Protein AF-A0A5N6XHY6-F1 (afdb_monomer_lite)

pLDDT: mean 86.71, std 9.78, range [49.81, 96.69]

Secondary structure (DSSP, 8-state):
-PPPHHHHHHHHHHHHHHHHHHHHHHHHHHHHHHHSPSSS-TTHHHHHHHHHHHHHHHHHHHHHS-SS----HHHHHHHHHHHHHHHHHHHHTSHHHHHHHT-STT-TTGGG--S-HHHHHHHHHHHTHHHHHHHHHHHHHHHHTSPSSHHHHHHHHHHHHHHHHHHHHHHHHHHHH---HHHHHHHHHHHHHHHHHHHHHHHHHHH--

Radius of gyration: 18.02 Å; chains: 1; bounding box: 53×31×55 Å

Organism: NCBI:txid1034303

Sequence (209 aa):
MSISPYMQKCIFITGHSISGFMCLTGDFVNTFEAEAETGDNPFSIPSAIMGIIAAGSQGASDFLVPKDAIGNKAASTISTITTVAVIAAKIVFSGPAQKRFGAPEGGKFKPLAVGDGRATGAIVNSILVIPALVVSGWHFYELSTKPAGATRSAAIVGEVSNLASYISRIAYAVAVNDKDPSSRQVPIGIMALSNLACAGLQAAEAIID

Foldseek 3Di:
DDQDPVRLLVLLLVLLLLLLVLLQVLLVLLLQQLLDAFDPRPSLVVNLVSVCSNLVSNVVSCVNRNLQDDPDPVLVVLLVVLSVQLNVLSQLLRPVNLVVLCDDDPRPSVVSRDPHSQLVSLVSNLVSVVSVLVSLVSSVVSLVPDDDDLSSVLSVLLSVLSVLCSLLSNLSSCSNPDPDSVVSVVSSVSNSVSSNSSSVSSNVSSVRD

Structure (mmCIF, N/CA/C/O backbone):
data_AF-A0A5N6XHY6-F1
#
_entry.id   AF-A0A5N6XHY6-F1
#
loop_
_atom_site.group_PDB
_atom_site.id
_atom_site.type_symbol
_atom_site.label_atom_id
_atom_site.label_alt_id
_atom_site.label_comp_id
_atom_site.label_asym_id
_atom_site.label_entity_id
_atom_site.label_seq_id
_atom_site.pdbx_PDB_ins_code
_atom_site.Cartn_x
_atom_site.Cartn_y
_atom_site.Cartn_z
_atom_site.occupancy
_atom_site.B_iso_or_equiv
_atom_site.auth_seq_id
_atom_site.auth_comp_id
_atom_site.auth_asym_id
_atom_site.auth_atom_id
_atom_site.pdbx_PDB_model_num
ATOM 1 N N . MET A 1 1 ? 4.266 -1.604 28.214 1.00 50.66 1 MET A N 1
ATOM 2 C CA . MET A 1 1 ? 4.083 -0.149 28.407 1.00 50.66 1 MET A CA 1
ATOM 3 C C . MET A 1 1 ? 2.776 0.218 27.719 1.00 50.66 1 MET A C 1
ATOM 5 O O . MET A 1 1 ? 2.667 -0.039 26.530 1.00 50.66 1 MET A O 1
ATOM 9 N N . SER A 1 2 ? 1.754 0.672 28.447 1.00 77.44 2 SER A N 1
ATOM 10 C CA . SER A 1 2 ? 0.473 1.066 27.841 1.00 77.44 2 SER A CA 1
ATOM 11 C C . SER A 1 2 ? 0.590 2.475 27.261 1.00 77.44 2 SER A C 1
ATOM 13 O O . SER A 1 2 ? 0.957 3.402 27.983 1.00 77.44 2 SER A O 1
ATOM 15 N N . ILE A 1 3 ? 0.290 2.642 25.975 1.00 83.31 3 ILE A N 1
ATOM 16 C CA . ILE A 1 3 ? 0.259 3.950 25.311 1.00 83.31 3 ILE A CA 1
ATOM 17 C C . ILE A 1 3 ? -0.958 4.725 25.838 1.00 83.31 3 ILE A C 1
ATOM 19 O O . ILE A 1 3 ? -2.062 4.179 25.866 1.00 83.31 3 ILE A O 1
ATOM 23 N N . SER A 1 4 ? -0.780 5.975 26.276 1.00 91.12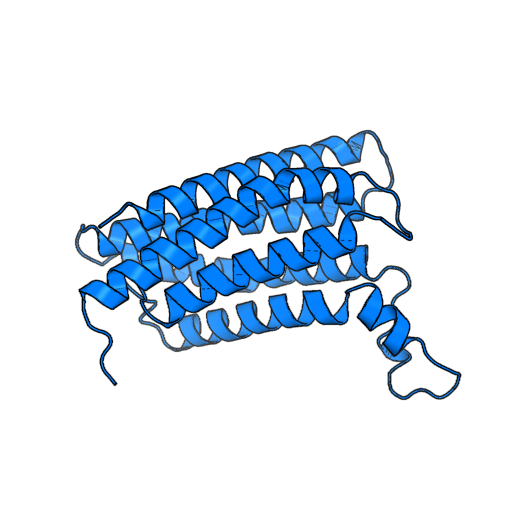 4 SER A N 1
ATOM 24 C CA . SER A 1 4 ? -1.897 6.786 26.784 1.00 91.12 4 SER A CA 1
ATOM 25 C C . SER A 1 4 ? -2.931 7.076 25.681 1.00 91.12 4 SER A C 1
ATOM 27 O O . SER A 1 4 ? -2.548 7.143 24.513 1.00 91.12 4 SER A O 1
ATOM 29 N N . PRO A 1 5 ? -4.220 7.304 26.003 1.00 88.19 5 PRO A N 1
ATOM 30 C CA . PRO A 1 5 ? -5.246 7.585 24.990 1.00 88.19 5 PRO A CA 1
ATOM 31 C C . PRO A 1 5 ? -4.912 8.784 24.091 1.00 88.19 5 PRO A C 1
ATOM 33 O O . PRO A 1 5 ? -5.098 8.731 22.879 1.00 88.19 5 PRO A O 1
ATOM 36 N N . TYR A 1 6 ? -4.339 9.843 24.672 1.00 89.50 6 TYR A N 1
ATOM 37 C CA . TYR A 1 6 ? -3.857 10.997 23.912 1.00 89.50 6 TYR A CA 1
ATOM 38 C C . TYR A 1 6 ? -2.753 10.604 22.921 1.00 89.50 6 TYR A C 1
ATOM 40 O O . TYR A 1 6 ? -2.811 10.964 21.749 1.00 89.50 6 TYR A O 1
ATOM 48 N N . MET A 1 7 ? -1.774 9.812 23.369 1.00 90.69 7 MET A N 1
ATOM 49 C CA . MET A 1 7 ? -0.679 9.360 22.513 1.00 90.69 7 MET A CA 1
ATOM 50 C C . MET A 1 7 ? -1.164 8.398 21.420 1.00 90.69 7 MET A C 1
ATOM 52 O O . MET A 1 7 ? -0.689 8.480 20.293 1.00 90.69 7 MET A O 1
ATOM 56 N N . GLN A 1 8 ? -2.147 7.540 21.713 1.00 89.44 8 GLN A N 1
ATOM 57 C CA . GLN A 1 8 ? -2.792 6.684 20.713 1.00 89.44 8 GLN A CA 1
ATOM 58 C C . GLN A 1 8 ? -3.419 7.522 19.593 1.00 89.44 8 GLN A C 1
ATOM 60 O O . GLN A 1 8 ? -3.169 7.271 18.416 1.00 89.44 8 GLN A O 1
ATOM 65 N N . LYS A 1 9 ? -4.166 8.571 19.958 1.00 89.25 9 LYS A N 1
ATOM 66 C CA . LYS A 1 9 ? -4.754 9.507 18.995 1.00 89.25 9 LYS A CA 1
ATOM 67 C C . LYS A 1 9 ? -3.681 10.216 18.164 1.00 89.25 9 LYS A C 1
ATOM 69 O O . LYS A 1 9 ? -3.796 10.260 16.946 1.00 89.25 9 LYS A O 1
ATOM 74 N N . CYS A 1 10 ? -2.611 10.714 18.788 1.00 91.06 10 CYS A N 1
ATOM 75 C CA . CYS A 1 10 ? -1.514 11.361 18.062 1.00 91.06 10 CYS A CA 1
ATOM 76 C C . CYS A 1 10 ? -0.829 10.424 17.062 1.00 91.06 10 CYS A C 1
ATOM 78 O O . CYS A 1 10 ? -0.590 10.839 15.929 1.00 91.06 10 CYS A O 1
ATOM 80 N N . ILE A 1 11 ? -0.522 9.184 17.460 1.00 91.62 11 ILE A N 1
ATOM 81 C CA . ILE A 1 11 ? 0.111 8.186 16.584 1.00 91.62 11 ILE A CA 1
ATOM 82 C C . ILE A 1 11 ? -0.783 7.913 15.375 1.00 91.62 11 ILE A C 1
ATOM 84 O O . ILE A 1 11 ? -0.317 8.032 14.245 1.00 91.62 11 ILE A O 1
ATOM 88 N N . PHE A 1 12 ? -2.063 7.628 15.624 1.00 90.31 12 PHE A N 1
ATOM 89 C CA . PHE A 1 12 ? -3.031 7.314 14.580 1.00 90.31 12 PHE A CA 1
ATOM 90 C C . PHE A 1 12 ? -3.184 8.476 13.587 1.00 90.31 12 PHE A C 1
ATOM 92 O O . PHE A 1 12 ? -2.905 8.322 12.401 1.00 90.31 12 PHE A O 1
ATOM 99 N N . ILE A 1 13 ? -3.501 9.682 14.072 1.00 91.94 13 ILE A N 1
ATOM 100 C CA . ILE A 1 13 ? -3.660 10.863 13.208 1.00 91.94 13 ILE A CA 1
ATOM 101 C C . ILE A 1 13 ? -2.393 11.105 12.388 1.00 91.94 13 ILE A C 1
ATOM 103 O O . ILE A 1 13 ? -2.464 11.308 11.177 1.00 91.94 13 ILE A O 1
ATOM 107 N N . THR A 1 14 ? -1.228 11.085 13.038 1.00 92.19 14 THR A N 1
ATOM 108 C CA . THR A 1 14 ? 0.036 11.441 12.389 1.00 92.19 14 THR A CA 1
ATOM 109 C C . THR A 1 14 ? 0.409 10.435 11.311 1.00 92.19 14 THR A C 1
ATOM 111 O O . THR A 1 14 ? 0.752 10.839 10.203 1.00 92.19 14 THR A O 1
ATOM 114 N N . GLY A 1 15 ? 0.344 9.133 11.590 1.00 91.81 15 GLY A N 1
ATOM 115 C CA . GLY A 1 15 ? 0.807 8.144 10.623 1.00 91.81 15 GLY A CA 1
ATOM 116 C C . GLY A 1 15 ? -0.133 7.951 9.433 1.00 91.81 15 GLY A C 1
ATOM 117 O O . GLY A 1 15 ? 0.368 7.806 8.313 1.00 91.81 15 GLY A O 1
ATOM 118 N N . HIS A 1 16 ? -1.452 8.065 9.627 1.00 91.88 16 HIS A N 1
ATOM 119 C CA . HIS A 1 16 ? -2.411 8.087 8.515 1.00 91.88 16 HIS A CA 1
ATOM 120 C C . HIS A 1 16 ? -2.325 9.401 7.719 1.00 91.88 16 HIS A C 1
ATOM 122 O O . HIS A 1 16 ? -2.351 9.372 6.491 1.00 91.88 16 HIS A O 1
ATOM 128 N N . SER A 1 17 ? -2.079 10.548 8.370 1.00 92.88 17 SER A N 1
ATOM 129 C CA . SER A 1 17 ? -1.837 11.821 7.663 1.00 92.88 17 SER A CA 1
ATOM 130 C C . SER A 1 17 ? -0.559 11.788 6.820 1.00 92.88 17 SER A C 1
ATOM 132 O O . SER A 1 17 ? -0.565 12.232 5.673 1.00 92.88 17 SER A O 1
ATOM 134 N N . ILE A 1 18 ? 0.537 11.237 7.360 1.00 93.12 18 ILE A N 1
ATOM 135 C CA . ILE A 1 18 ? 1.787 11.034 6.610 1.00 93.12 18 ILE A CA 1
ATOM 136 C C . ILE A 1 18 ? 1.544 10.083 5.438 1.00 93.12 18 ILE A C 1
ATOM 138 O O . ILE A 1 18 ? 1.995 10.377 4.331 1.00 93.12 18 ILE A O 1
ATOM 142 N N . SER A 1 19 ? 0.810 8.986 5.657 1.00 91.69 19 SER A N 1
ATOM 143 C CA . SER A 1 19 ? 0.478 8.031 4.595 1.00 91.69 19 SER A CA 1
ATOM 144 C C . SER A 1 19 ? -0.300 8.708 3.471 1.00 91.69 19 SER A C 1
ATOM 146 O O . SER A 1 19 ? 0.139 8.693 2.322 1.00 91.69 19 SER A O 1
ATOM 148 N N . GLY A 1 20 ? -1.388 9.406 3.809 1.00 91.25 20 GLY A N 1
ATOM 149 C CA . GLY A 1 20 ? -2.208 10.126 2.840 1.00 91.25 20 GLY A CA 1
ATOM 150 C C . GLY A 1 20 ? -1.421 11.185 2.069 1.00 91.25 20 GLY A C 1
ATOM 151 O O . GLY A 1 20 ? -1.498 11.242 0.842 1.00 91.25 20 GLY A O 1
ATOM 152 N N . PHE A 1 21 ? -0.592 11.977 2.756 1.00 93.19 21 PHE A N 1
ATOM 153 C CA . PHE A 1 21 ? 0.253 12.982 2.111 1.00 93.19 21 PHE A CA 1
ATOM 154 C C . PHE A 1 21 ? 1.281 12.362 1.155 1.00 93.19 21 PHE A C 1
ATOM 156 O O . PHE A 1 21 ? 1.468 12.860 0.042 1.00 93.19 21 PHE A O 1
ATOM 163 N N . MET A 1 22 ? 1.937 11.271 1.559 1.00 92.75 22 MET A N 1
ATOM 164 C CA . MET A 1 22 ? 2.921 10.574 0.726 1.00 92.75 22 MET A CA 1
ATOM 165 C C . MET A 1 22 ? 2.268 9.842 -0.448 1.00 92.75 22 MET A C 1
ATOM 167 O O . MET A 1 22 ? 2.852 9.814 -1.527 1.00 92.75 22 MET A O 1
ATOM 171 N N . CYS A 1 23 ? 1.050 9.315 -0.285 1.00 90.00 23 CYS A N 1
ATOM 172 C CA . CYS A 1 23 ? 0.252 8.800 -1.396 1.00 90.00 23 CYS A CA 1
ATOM 173 C C . CYS A 1 23 ? -0.096 9.907 -2.395 1.00 90.00 23 CYS A C 1
ATOM 175 O O . CYS A 1 23 ? 0.105 9.707 -3.586 1.00 90.00 23 CYS A O 1
ATOM 177 N N . LEU A 1 24 ? -0.552 11.076 -1.932 1.00 92.62 24 LEU A N 1
ATOM 178 C CA . LEU A 1 24 ? -0.931 12.190 -2.809 1.00 92.62 24 LEU A CA 1
ATOM 179 C C . LEU A 1 24 ? 0.268 12.766 -3.568 1.00 92.62 24 LEU A C 1
ATOM 181 O O . LEU A 1 24 ? 0.241 12.909 -4.784 1.00 92.62 24 LEU A O 1
ATOM 185 N N . THR A 1 25 ? 1.330 13.122 -2.848 1.00 92.19 25 THR A N 1
ATOM 186 C CA . THR A 1 25 ? 2.528 13.711 -3.464 1.00 92.19 25 THR A CA 1
ATOM 187 C C . THR A 1 25 ? 3.297 12.683 -4.289 1.00 92.19 25 THR A C 1
ATOM 189 O O . THR A 1 25 ? 3.798 13.005 -5.366 1.00 92.19 25 THR A O 1
ATOM 192 N N . GLY A 1 26 ? 3.336 11.435 -3.819 1.00 89.00 26 GLY A N 1
ATOM 193 C CA . GLY A 1 26 ? 3.892 10.308 -4.552 1.00 89.00 26 GLY A CA 1
ATOM 194 C C . GLY A 1 26 ? 3.119 9.988 -5.822 1.00 89.00 26 GLY A C 1
ATOM 195 O O . GLY A 1 26 ? 3.723 9.466 -6.746 1.00 89.00 26 GLY A O 1
ATOM 196 N N . ASP A 1 27 ? 1.835 10.336 -5.929 1.00 91.81 27 ASP A N 1
ATOM 197 C CA . ASP A 1 27 ? 1.039 10.042 -7.121 1.00 91.81 27 ASP A CA 1
ATOM 198 C C . ASP A 1 27 ? 1.559 10.744 -8.384 1.00 91.81 27 ASP A C 1
ATOM 200 O O . ASP A 1 27 ? 1.711 10.123 -9.438 1.00 91.81 27 ASP A O 1
ATOM 204 N N . PHE A 1 28 ? 1.950 12.015 -8.256 1.00 89.94 28 PHE A N 1
ATOM 205 C CA . PHE A 1 28 ? 2.604 12.753 -9.339 1.00 89.94 28 PHE A CA 1
ATOM 206 C C . PHE A 1 28 ? 3.908 12.071 -9.761 1.00 89.94 28 PHE A C 1
ATOM 208 O O . PHE A 1 28 ? 4.153 11.853 -10.945 1.00 89.94 28 PHE A O 1
ATOM 215 N N . VAL A 1 29 ? 4.732 11.689 -8.781 1.00 91.25 29 VAL A N 1
ATOM 216 C CA . VAL A 1 29 ? 6.016 11.018 -9.021 1.00 91.25 29 VAL A CA 1
ATOM 217 C C . VAL A 1 29 ? 5.803 9.655 -9.676 1.00 91.25 29 VAL A C 1
ATOM 219 O O . VAL A 1 29 ? 6.482 9.342 -10.646 1.00 91.25 29 VAL A O 1
ATOM 222 N N . ASN A 1 30 ? 4.845 8.866 -9.189 1.00 88.94 30 ASN A N 1
ATOM 223 C CA . ASN A 1 30 ? 4.508 7.540 -9.702 1.00 88.94 30 ASN A CA 1
ATOM 224 C C . ASN A 1 30 ? 3.972 7.606 -11.133 1.00 88.94 30 ASN A C 1
ATOM 226 O O . ASN A 1 30 ? 4.271 6.723 -11.929 1.00 88.94 30 ASN A O 1
ATOM 230 N N . THR A 1 31 ? 3.207 8.647 -11.466 1.00 90.62 31 THR A N 1
ATOM 231 C CA . THR A 1 31 ? 2.696 8.874 -12.823 1.00 90.62 31 THR A CA 1
ATOM 232 C C . THR A 1 31 ? 3.850 9.076 -13.802 1.00 90.62 31 THR A C 1
ATOM 234 O O . THR A 1 31 ? 3.974 8.313 -14.757 1.00 90.62 31 THR A O 1
ATOM 237 N N . PHE A 1 32 ? 4.764 10.011 -13.517 1.00 90.56 32 PHE A N 1
ATOM 238 C CA . PHE A 1 32 ? 5.955 10.215 -14.351 1.00 90.56 32 PHE A CA 1
ATOM 239 C C . PHE A 1 32 ? 6.875 8.987 -14.377 1.00 90.56 32 PHE A C 1
ATOM 241 O O . PHE A 1 32 ? 7.487 8.674 -15.398 1.00 90.56 32 PHE A O 1
ATOM 248 N N . GLU A 1 33 ? 6.964 8.264 -13.260 1.00 90.00 33 GLU A N 1
ATOM 249 C CA . GLU A 1 33 ? 7.733 7.027 -13.168 1.00 90.00 33 GLU A CA 1
ATOM 250 C C . GLU A 1 33 ? 7.179 5.943 -14.097 1.00 90.00 33 GLU A C 1
ATOM 252 O O . GLU A 1 33 ? 7.956 5.304 -14.809 1.00 90.00 33 GLU A O 1
ATOM 257 N N . ALA A 1 34 ? 5.857 5.770 -14.121 1.00 87.38 34 ALA A N 1
ATOM 258 C CA . ALA A 1 34 ? 5.180 4.782 -14.947 1.00 87.38 34 ALA A CA 1
ATOM 259 C C . ALA A 1 34 ? 5.210 5.141 -16.442 1.00 87.38 34 ALA A C 1
ATOM 261 O O . ALA A 1 34 ? 5.236 4.243 -17.284 1.00 87.38 34 ALA A O 1
ATOM 262 N N . GLU A 1 35 ? 5.236 6.433 -16.787 1.00 87.00 35 GLU A N 1
ATOM 263 C CA . GLU A 1 35 ? 5.384 6.884 -18.175 1.00 87.00 35 GLU A CA 1
ATOM 264 C C . GLU A 1 35 ? 6.775 6.589 -18.744 1.00 87.00 35 GLU A C 1
ATOM 266 O O . GLU A 1 35 ? 6.894 6.210 -19.913 1.00 87.00 35 GLU A O 1
ATOM 271 N N . ALA A 1 36 ? 7.822 6.727 -17.928 1.00 83.94 36 ALA A N 1
ATOM 272 C CA . ALA A 1 36 ? 9.196 6.564 -18.377 1.00 83.94 36 ALA A CA 1
ATOM 273 C C . ALA A 1 36 ? 9.506 5.121 -18.821 1.00 83.94 36 ALA A C 1
ATOM 275 O O . ALA A 1 36 ? 9.215 4.132 -18.131 1.00 83.94 36 ALA A O 1
ATOM 276 N N . GLU A 1 37 ? 10.158 5.007 -19.979 1.00 71.12 37 GLU A N 1
ATOM 277 C CA . GLU A 1 37 ? 10.656 3.739 -20.507 1.00 71.12 37 GLU A CA 1
ATOM 278 C C . GLU A 1 37 ? 11.639 3.066 -19.533 1.00 71.12 37 GLU A C 1
ATOM 280 O O . GLU A 1 37 ? 12.284 3.702 -18.698 1.00 71.12 37 GLU A O 1
ATOM 285 N N . THR A 1 38 ? 11.722 1.740 -19.609 1.00 65.25 38 THR A N 1
ATOM 286 C CA . THR A 1 38 ? 12.589 0.912 -18.758 1.00 65.25 38 THR A CA 1
ATOM 287 C C . THR A 1 38 ? 14.060 1.304 -18.911 1.00 65.25 38 THR A C 1
ATOM 289 O O . THR A 1 38 ? 14.587 1.280 -20.020 1.00 65.25 38 THR A O 1
ATOM 292 N N . GLY A 1 39 ? 14.733 1.639 -17.804 1.00 66.25 39 GLY A N 1
ATOM 293 C CA . GLY A 1 39 ? 16.115 2.131 -17.800 1.00 66.25 39 GLY A CA 1
ATOM 294 C C . GLY A 1 39 ? 16.460 2.909 -16.525 1.00 66.25 39 GLY A C 1
ATOM 295 O O . GLY A 1 39 ? 15.833 2.701 -15.484 1.00 66.25 39 GLY A O 1
ATOM 296 N N . ASP A 1 40 ? 17.445 3.815 -16.597 1.00 69.25 40 ASP A N 1
ATOM 297 C CA . ASP A 1 40 ? 17.723 4.788 -15.525 1.00 69.25 40 ASP A CA 1
ATOM 298 C C . ASP A 1 40 ? 16.600 5.843 -15.498 1.00 69.25 40 ASP A C 1
ATOM 300 O O . ASP A 1 40 ? 16.693 6.931 -16.065 1.00 69.25 40 ASP A O 1
ATOM 304 N N . ASN A 1 41 ? 15.496 5.481 -14.850 1.00 80.31 41 ASN A N 1
ATOM 305 C CA . ASN A 1 41 ? 14.352 6.350 -14.630 1.00 80.31 41 ASN A CA 1
ATOM 306 C C . ASN A 1 41 ? 14.586 7.218 -13.375 1.00 80.31 41 ASN A C 1
ATOM 308 O O . ASN A 1 41 ? 14.707 6.675 -12.267 1.00 80.31 41 ASN A O 1
ATOM 312 N N . PRO A 1 42 ? 14.623 8.559 -13.505 1.00 84.25 42 PRO A N 1
ATOM 313 C CA . PRO A 1 42 ? 14.915 9.455 -12.386 1.00 84.25 42 PRO A CA 1
ATOM 314 C C . PRO A 1 42 ? 13.835 9.435 -11.294 1.00 84.25 42 PRO A C 1
ATOM 316 O O . PRO A 1 42 ? 14.109 9.821 -10.157 1.00 84.25 42 PRO A O 1
ATOM 319 N N . PHE A 1 43 ? 12.627 8.958 -11.603 1.00 87.75 43 PHE A N 1
ATOM 320 C CA . PHE A 1 43 ? 11.502 8.924 -10.673 1.00 87.75 43 PHE A CA 1
ATOM 321 C C . PHE A 1 43 ? 11.405 7.614 -9.878 1.00 87.75 43 PHE A C 1
ATOM 323 O O . PHE A 1 43 ? 10.748 7.598 -8.837 1.00 87.75 43 PHE A O 1
ATOM 330 N N . SER A 1 44 ? 12.094 6.536 -10.281 1.00 80.94 44 SER A N 1
ATOM 331 C CA . SER A 1 44 ? 11.939 5.222 -9.631 1.00 80.94 44 SER A CA 1
ATOM 332 C C . SER A 1 44 ? 12.424 5.198 -8.179 1.00 80.94 44 SER A C 1
ATOM 334 O O . SER A 1 44 ? 11.776 4.594 -7.325 1.00 80.94 44 SER A O 1
ATOM 336 N N . ILE A 1 45 ? 13.547 5.857 -7.863 1.00 82.88 45 ILE A N 1
ATOM 337 C CA . ILE A 1 45 ? 14.053 5.926 -6.479 1.00 82.88 45 ILE A CA 1
ATOM 338 C C . ILE A 1 45 ? 13.141 6.804 -5.603 1.00 82.88 45 ILE A C 1
ATOM 340 O O . ILE A 1 45 ? 12.708 6.312 -4.557 1.00 82.88 45 ILE A O 1
ATOM 344 N N . PRO A 1 46 ? 12.800 8.051 -5.995 1.00 88.12 46 PRO A N 1
ATOM 345 C CA . PRO A 1 46 ? 11.836 8.861 -5.253 1.00 88.12 46 PRO A CA 1
ATOM 346 C C . PRO A 1 46 ? 10.493 8.150 -5.028 1.00 88.12 46 PRO A C 1
ATOM 348 O O . PRO A 1 46 ? 10.033 8.085 -3.890 1.00 88.12 46 PRO A O 1
ATOM 351 N N . SER A 1 47 ? 9.917 7.540 -6.071 1.00 86.12 47 SER A N 1
ATOM 352 C CA . SER A 1 47 ? 8.674 6.757 -5.989 1.00 86.12 47 SER A CA 1
ATOM 353 C C . SER A 1 47 ? 8.774 5.635 -4.951 1.00 86.12 47 SER A C 1
ATOM 355 O O . SER A 1 47 ? 7.914 5.500 -4.075 1.00 86.12 47 SER A O 1
ATOM 357 N N . ALA A 1 48 ? 9.864 4.860 -4.983 1.00 83.31 48 ALA A N 1
ATOM 358 C CA . ALA A 1 48 ? 10.083 3.780 -4.029 1.00 83.31 48 ALA A CA 1
ATOM 359 C C . ALA A 1 48 ? 10.176 4.292 -2.583 1.00 83.31 48 ALA A C 1
ATOM 361 O O . ALA A 1 48 ? 9.561 3.702 -1.693 1.00 83.31 48 ALA A O 1
ATOM 362 N N . ILE A 1 49 ? 10.900 5.393 -2.345 1.00 85.75 49 ILE A N 1
ATOM 363 C CA . ILE A 1 49 ? 11.030 6.007 -1.015 1.00 85.75 49 ILE A CA 1
ATOM 364 C C . ILE A 1 49 ? 9.661 6.453 -0.497 1.00 85.75 49 ILE A C 1
ATOM 366 O O . ILE A 1 49 ? 9.287 6.088 0.617 1.00 85.75 49 ILE A O 1
ATOM 370 N N . MET A 1 50 ? 8.895 7.190 -1.302 1.00 89.25 50 MET A N 1
ATOM 371 C CA . MET A 1 50 ? 7.573 7.683 -0.902 1.00 89.25 50 MET A CA 1
ATOM 372 C C . MET A 1 50 ? 6.610 6.530 -0.618 1.00 89.25 50 MET A C 1
ATOM 374 O O . MET A 1 50 ? 5.928 6.536 0.405 1.00 89.25 50 MET A O 1
ATOM 378 N N . GLY A 1 51 ? 6.623 5.489 -1.456 1.00 84.88 51 GLY A N 1
ATOM 379 C CA . GLY A 1 51 ? 5.821 4.287 -1.240 1.00 84.88 51 GLY A CA 1
ATOM 380 C C . GLY A 1 51 ? 6.191 3.524 0.038 1.00 84.88 51 GLY A C 1
ATOM 381 O O . GLY A 1 51 ? 5.305 2.986 0.698 1.00 84.88 51 GLY A O 1
ATOM 382 N N . ILE A 1 52 ? 7.477 3.483 0.412 1.00 84.81 52 ILE A N 1
ATOM 383 C CA . ILE A 1 52 ? 7.929 2.880 1.677 1.00 84.81 52 ILE A CA 1
ATOM 384 C C . ILE A 1 52 ? 7.472 3.717 2.873 1.00 84.81 52 ILE A C 1
ATOM 386 O O . ILE A 1 52 ? 6.994 3.143 3.847 1.00 84.81 52 ILE A O 1
ATOM 390 N N . ILE A 1 53 ? 7.592 5.048 2.810 1.00 89.19 53 ILE A N 1
ATOM 391 C CA . ILE A 1 53 ? 7.152 5.933 3.899 1.00 89.19 53 ILE A CA 1
ATOM 392 C C . ILE A 1 53 ? 5.640 5.812 4.095 1.00 89.19 53 ILE A C 1
ATOM 394 O O . ILE A 1 53 ? 5.212 5.622 5.229 1.00 89.19 53 ILE A O 1
ATOM 398 N N . ALA A 1 54 ? 4.854 5.850 3.013 1.00 88.06 54 ALA A N 1
ATOM 399 C CA . ALA A 1 54 ? 3.400 5.726 3.084 1.00 88.06 54 ALA A CA 1
ATOM 400 C C . ALA A 1 54 ? 2.966 4.385 3.700 1.00 88.06 54 ALA A C 1
ATOM 402 O O . ALA A 1 54 ? 2.251 4.349 4.700 1.00 88.06 54 ALA A O 1
ATOM 403 N N . ALA A 1 55 ? 3.470 3.271 3.154 1.00 84.81 55 ALA A N 1
ATOM 404 C CA . ALA A 1 55 ? 3.141 1.939 3.658 1.00 84.81 55 ALA A CA 1
ATOM 405 C C . ALA A 1 55 ? 3.636 1.726 5.098 1.00 84.81 55 ALA A C 1
ATOM 407 O O . ALA A 1 55 ? 2.951 1.108 5.911 1.00 84.81 55 ALA A O 1
ATOM 408 N N . GLY A 1 56 ? 4.824 2.243 5.419 1.00 84.94 56 GLY A N 1
ATOM 409 C CA . GLY A 1 56 ? 5.419 2.145 6.744 1.00 84.94 56 GLY A CA 1
ATOM 410 C C . GLY A 1 56 ? 4.646 2.937 7.794 1.00 84.94 56 GLY A C 1
ATOM 411 O O . GLY A 1 56 ? 4.413 2.416 8.881 1.00 84.94 56 GLY A O 1
ATOM 412 N N . SER A 1 57 ? 4.221 4.167 7.488 1.00 89.31 57 SER A N 1
ATOM 413 C CA . SER A 1 57 ? 3.497 5.011 8.443 1.00 89.31 57 SER A CA 1
ATOM 414 C C . SER A 1 57 ? 2.082 4.501 8.708 1.00 89.31 57 SER A C 1
ATOM 416 O O . SER A 1 57 ? 1.668 4.483 9.867 1.00 89.31 57 SER A O 1
ATOM 418 N N . GLN A 1 58 ? 1.378 4.035 7.670 1.00 88.94 58 GLN A N 1
ATOM 419 C CA . GLN A 1 58 ? 0.082 3.369 7.816 1.00 88.94 58 GLN A CA 1
ATOM 420 C C . GLN A 1 58 ? 0.236 2.085 8.640 1.00 88.94 58 GLN A C 1
ATOM 422 O O . GLN A 1 58 ? -0.318 1.977 9.729 1.00 88.94 58 GLN A O 1
ATOM 427 N N . GLY A 1 59 ? 1.083 1.153 8.186 1.00 84.75 59 GLY A N 1
ATOM 428 C CA . GLY A 1 59 ? 1.246 -0.145 8.842 1.00 84.75 59 GLY A CA 1
ATOM 429 C C . GLY A 1 59 ? 1.739 -0.047 10.289 1.00 84.75 59 GLY A C 1
ATOM 430 O O . GLY A 1 59 ? 1.296 -0.812 11.142 1.00 84.75 59 GLY A O 1
ATOM 431 N N . ALA A 1 60 ? 2.624 0.906 10.603 1.00 86.50 60 ALA A N 1
ATOM 432 C CA . ALA A 1 60 ? 3.059 1.143 11.978 1.00 86.50 60 ALA A CA 1
ATOM 433 C C . ALA A 1 60 ? 1.933 1.712 12.854 1.00 86.50 60 ALA A C 1
ATOM 435 O O . ALA A 1 60 ? 1.830 1.335 14.021 1.00 86.50 60 ALA A O 1
ATOM 436 N N . SER A 1 61 ? 1.087 2.589 12.310 1.00 88.06 61 SER A N 1
ATOM 437 C CA . SER A 1 61 ? -0.050 3.158 13.045 1.00 88.06 61 SER A CA 1
ATOM 438 C C . SER A 1 61 ? -1.101 2.101 13.334 1.00 88.06 61 SER A C 1
ATOM 440 O O . SER A 1 61 ? -1.488 1.950 14.490 1.00 88.06 61 SER A O 1
ATOM 442 N N . ASP A 1 62 ? -1.455 1.301 12.329 1.00 86.06 62 ASP A N 1
ATOM 443 C CA . ASP A 1 62 ? -2.388 0.182 12.463 1.00 86.06 62 ASP A CA 1
ATOM 444 C C . ASP A 1 62 ? -1.873 -0.873 13.448 1.00 86.06 62 ASP A C 1
ATOM 446 O O . ASP A 1 62 ? -2.641 -1.461 14.206 1.00 86.06 62 ASP A O 1
ATOM 450 N N . PHE A 1 63 ? -0.558 -1.104 13.485 1.00 84.81 63 PHE A N 1
ATOM 451 C CA . PHE A 1 63 ? 0.048 -2.040 14.429 1.00 84.81 63 PHE A CA 1
ATOM 452 C C . PHE A 1 63 ? 0.064 -1.507 15.870 1.00 84.81 63 PHE A C 1
ATOM 454 O O . PHE A 1 63 ? -0.188 -2.258 16.813 1.00 84.81 63 PHE A O 1
ATOM 461 N N . LEU A 1 64 ? 0.389 -0.224 16.061 1.00 86.81 64 LEU A N 1
ATOM 462 C CA . LEU A 1 64 ? 0.525 0.383 17.390 1.00 86.81 64 LEU A CA 1
ATOM 463 C C . LEU A 1 64 ? -0.820 0.793 18.000 1.00 86.81 64 LEU A C 1
ATOM 465 O O . LEU A 1 64 ? -0.973 0.751 19.223 1.00 86.81 64 LEU A O 1
ATOM 469 N N . VAL A 1 65 ? -1.769 1.220 17.168 1.00 88.25 65 VAL A N 1
ATOM 470 C CA . VAL A 1 65 ? -3.079 1.752 17.565 1.00 88.25 65 VAL A CA 1
ATOM 471 C C . VAL A 1 65 ? -4.167 1.200 16.635 1.00 88.25 65 VAL A C 1
ATOM 473 O O . VAL A 1 65 ? -4.804 1.957 15.901 1.00 88.25 65 VAL A O 1
ATOM 476 N N . PRO A 1 66 ? -4.412 -0.121 16.652 1.00 85.12 66 PRO A N 1
ATOM 477 C CA . PRO A 1 66 ? -5.401 -0.716 15.769 1.00 85.12 66 PRO A CA 1
ATOM 478 C C . PRO A 1 66 ? -6.807 -0.226 16.123 1.00 85.12 66 PRO A C 1
ATOM 480 O O . PRO A 1 66 ? -7.323 -0.498 17.214 1.00 85.12 66 PRO A O 1
ATOM 483 N N . LYS A 1 67 ? -7.465 0.456 15.184 1.00 85.31 67 LYS A N 1
ATOM 484 C CA . LYS A 1 67 ? -8.901 0.730 15.270 1.00 85.31 67 LYS A CA 1
ATOM 485 C C . LYS A 1 67 ? -9.642 -0.532 14.855 1.00 85.31 67 LYS A C 1
ATOM 487 O O . LYS A 1 67 ? -9.529 -0.985 13.726 1.00 85.31 67 LYS A O 1
ATOM 492 N N . ASP A 1 68 ? -10.368 -1.122 15.799 1.00 86.31 68 ASP A N 1
ATOM 493 C CA . ASP A 1 68 ? -11.212 -2.290 15.552 1.00 86.31 68 ASP A CA 1
ATOM 494 C C . ASP A 1 68 ? -10.515 -3.482 14.868 1.00 86.31 68 ASP A C 1
ATOM 496 O O . ASP A 1 68 ? -11.122 -4.149 14.041 1.00 86.31 68 ASP A O 1
ATOM 500 N N . ALA A 1 69 ? -9.285 -3.791 15.294 1.00 87.00 69 ALA A N 1
ATOM 501 C CA . ALA A 1 69 ? -8.402 -4.812 14.719 1.00 87.00 69 ALA A CA 1
ATOM 502 C C . ALA A 1 69 ? -9.068 -6.137 14.301 1.00 87.00 69 ALA A C 1
ATOM 504 O O . ALA A 1 69 ? -10.006 -6.620 14.950 1.00 87.00 69 ALA A O 1
ATOM 505 N N . ILE A 1 70 ? -8.436 -6.783 13.314 1.00 87.25 70 ILE A N 1
ATOM 506 C CA . ILE A 1 70 ? -8.714 -8.161 12.906 1.00 87.25 70 ILE A CA 1
ATOM 507 C C . ILE A 1 70 ? -8.599 -9.086 14.124 1.00 87.25 70 ILE A C 1
ATOM 509 O O . ILE A 1 70 ? -7.517 -9.271 14.688 1.00 87.25 70 ILE A O 1
ATOM 513 N N . GLY A 1 71 ? -9.715 -9.693 14.516 1.00 87.50 71 GLY A N 1
ATOM 514 C CA . GLY A 1 71 ? -9.793 -10.619 15.641 1.00 87.50 71 GLY A CA 1
ATOM 515 C C . GLY A 1 71 ? -9.267 -12.011 15.294 1.00 87.50 71 GLY A C 1
ATOM 516 O O . GLY A 1 71 ? -8.686 -12.696 16.143 1.00 87.50 71 GLY A O 1
ATOM 517 N N . ASN A 1 72 ? -9.436 -12.450 14.044 1.00 91.25 72 ASN A N 1
ATOM 518 C CA . ASN A 1 72 ? -8.939 -13.745 13.600 1.00 91.25 72 ASN A CA 1
ATOM 519 C C . ASN A 1 72 ? -7.404 -13.764 13.480 1.00 91.25 72 ASN A C 1
ATOM 521 O O . ASN A 1 72 ? -6.802 -13.107 12.629 1.00 91.25 72 ASN A O 1
ATOM 525 N N . LYS A 1 73 ? -6.757 -14.604 14.298 1.00 90.50 73 LYS A N 1
ATOM 526 C CA . LYS A 1 73 ? -5.291 -14.734 14.335 1.00 90.50 73 LYS A CA 1
ATOM 527 C C . LYS A 1 73 ? -4.679 -15.166 13.002 1.00 90.50 73 LYS A C 1
ATOM 529 O O . LYS A 1 73 ? -3.580 -14.720 12.682 1.00 90.50 73 LYS A O 1
ATOM 534 N N . ALA A 1 74 ? -5.350 -16.024 12.233 1.00 87.69 74 ALA A N 1
ATOM 535 C CA . ALA A 1 74 ? -4.837 -16.468 10.941 1.00 87.69 74 ALA A CA 1
ATOM 536 C C . ALA A 1 74 ? -4.875 -15.321 9.920 1.00 87.69 74 ALA A C 1
ATOM 538 O O . ALA A 1 74 ? -3.856 -15.045 9.292 1.00 87.69 74 ALA A O 1
ATOM 539 N N . ALA A 1 75 ? -5.992 -14.592 9.830 1.00 87.44 75 ALA A N 1
ATOM 540 C CA . ALA A 1 75 ? -6.116 -13.418 8.964 1.00 87.44 75 ALA A CA 1
ATOM 541 C C . ALA A 1 75 ? -5.115 -12.311 9.346 1.00 87.44 75 ALA A C 1
ATOM 543 O O . ALA A 1 75 ? -4.420 -11.784 8.482 1.00 87.44 75 ALA A O 1
ATOM 544 N N . SER A 1 76 ? -4.948 -12.030 10.643 1.00 87.88 76 SER A N 1
ATOM 545 C CA . SER A 1 76 ? -3.939 -11.083 11.146 1.00 87.88 76 SER A CA 1
ATOM 546 C C . SER A 1 76 ? -2.499 -11.512 10.807 1.00 87.88 76 SER A C 1
ATOM 548 O O . SER A 1 76 ? -1.672 -10.696 10.388 1.00 87.88 76 SER A O 1
ATOM 550 N N . THR A 1 77 ? -2.199 -12.812 10.903 1.00 88.56 77 THR A N 1
ATOM 551 C CA . THR A 1 77 ? -0.884 -13.360 10.531 1.00 88.56 77 THR A CA 1
ATOM 552 C C . THR A 1 77 ? -0.629 -13.220 9.030 1.00 88.56 77 THR A C 1
ATOM 554 O O . THR A 1 77 ? 0.446 -12.774 8.630 1.00 88.56 77 THR A O 1
ATOM 557 N N . ILE A 1 78 ? -1.620 -13.548 8.193 1.00 89.44 78 ILE A N 1
ATOM 558 C CA . ILE A 1 78 ? -1.530 -13.391 6.735 1.00 89.44 78 ILE A CA 1
ATOM 559 C C . ILE A 1 78 ? -1.344 -11.917 6.369 1.00 89.44 78 ILE A C 1
ATOM 561 O O . ILE A 1 78 ? -0.501 -11.618 5.524 1.00 89.44 78 ILE A O 1
ATOM 565 N N . SER A 1 79 ? -2.061 -11.004 7.032 1.00 87.00 79 SER A N 1
ATOM 566 C CA . SER A 1 79 ? -1.897 -9.556 6.860 1.00 87.00 79 SER A CA 1
ATOM 567 C C . SER A 1 79 ? -0.444 -9.139 7.085 1.00 87.00 79 SER A C 1
ATOM 569 O O . SER A 1 79 ? 0.203 -8.580 6.201 1.00 87.00 79 SER A O 1
ATOM 571 N N . THR A 1 80 ? 0.112 -9.529 8.235 1.00 85.44 80 THR A N 1
ATOM 572 C CA . THR A 1 80 ? 1.492 -9.211 8.621 1.00 85.44 80 THR A CA 1
ATOM 573 C C . THR A 1 80 ? 2.503 -9.766 7.616 1.00 85.44 80 THR A C 1
ATOM 575 O O . THR A 1 80 ? 3.365 -9.029 7.135 1.00 85.44 80 THR A O 1
ATOM 578 N N . ILE A 1 81 ? 2.388 -11.049 7.254 1.00 87.94 81 ILE A N 1
ATOM 579 C CA . ILE A 1 81 ? 3.281 -11.692 6.277 1.00 87.94 81 ILE A CA 1
ATOM 580 C C . ILE A 1 81 ? 3.192 -10.986 4.922 1.00 87.94 81 ILE A C 1
ATOM 582 O O . ILE A 1 81 ? 4.221 -10.736 4.297 1.00 87.94 81 ILE A O 1
ATOM 586 N N . THR A 1 82 ? 1.985 -10.632 4.482 1.00 88.25 82 THR A N 1
ATOM 587 C CA . THR A 1 82 ? 1.762 -9.965 3.195 1.00 88.25 82 THR A CA 1
ATOM 588 C C . THR A 1 82 ? 2.392 -8.575 3.179 1.00 88.25 82 THR A C 1
ATOM 590 O O . THR A 1 82 ? 3.109 -8.246 2.237 1.00 88.25 82 THR A O 1
ATOM 593 N N . THR A 1 83 ? 2.213 -7.783 4.238 1.00 84.12 83 THR A N 1
ATOM 594 C CA . THR A 1 83 ? 2.843 -6.460 4.375 1.00 84.12 83 THR A CA 1
ATOM 595 C C . THR A 1 83 ? 4.367 -6.558 4.346 1.00 84.12 83 THR A C 1
ATOM 597 O O . THR A 1 83 ? 5.022 -5.835 3.591 1.00 84.12 83 THR A O 1
ATOM 600 N N . VAL A 1 84 ? 4.948 -7.501 5.094 1.00 85.94 84 VAL A N 1
ATOM 601 C CA . VAL A 1 84 ? 6.399 -7.747 5.079 1.00 85.94 84 VAL A CA 1
ATOM 602 C C . VAL A 1 84 ? 6.870 -8.176 3.689 1.00 85.94 84 VAL A C 1
ATOM 604 O O . VAL A 1 84 ? 7.878 -7.663 3.205 1.00 85.94 84 VAL A O 1
ATOM 607 N N . ALA A 1 85 ? 6.137 -9.067 3.016 1.00 87.19 85 ALA A N 1
ATOM 608 C CA . ALA A 1 85 ? 6.468 -9.526 1.671 1.00 87.19 85 ALA A CA 1
ATOM 609 C C . ALA A 1 85 ? 6.434 -8.385 0.642 1.00 87.19 85 ALA A C 1
ATOM 611 O O . ALA A 1 85 ? 7.315 -8.317 -0.211 1.00 87.19 85 ALA A O 1
ATOM 612 N N . VAL A 1 86 ? 5.476 -7.456 0.745 1.00 85.31 86 VAL A N 1
ATOM 613 C CA . VAL A 1 86 ? 5.399 -6.268 -0.123 1.00 85.31 86 VAL A CA 1
ATOM 614 C C . VAL A 1 86 ? 6.619 -5.369 0.067 1.00 85.31 86 VAL A C 1
ATOM 616 O O . VAL A 1 86 ? 7.245 -4.964 -0.914 1.00 85.31 86 VAL A O 1
ATOM 619 N N . ILE A 1 87 ? 6.989 -5.076 1.317 1.00 82.88 87 ILE A N 1
ATOM 620 C CA . ILE A 1 87 ? 8.164 -4.249 1.626 1.00 82.88 87 ILE A CA 1
ATOM 621 C C . ILE A 1 87 ? 9.441 -4.942 1.134 1.00 82.88 87 ILE A C 1
ATOM 623 O O . ILE A 1 87 ? 10.262 -4.323 0.456 1.00 82.88 87 ILE A O 1
ATOM 627 N N . ALA A 1 88 ? 9.588 -6.239 1.411 1.00 84.56 88 ALA A N 1
ATOM 628 C CA . ALA A 1 88 ? 10.731 -7.026 0.966 1.00 84.56 88 ALA A CA 1
ATOM 629 C C . ALA A 1 88 ? 10.837 -7.065 -0.565 1.00 84.56 88 ALA A C 1
ATOM 631 O O . ALA A 1 88 ? 11.920 -6.839 -1.100 1.00 84.56 88 ALA A O 1
ATOM 632 N N . ALA A 1 89 ? 9.725 -7.272 -1.278 1.00 83.56 89 ALA A N 1
ATOM 633 C CA . ALA A 1 89 ? 9.692 -7.245 -2.738 1.00 83.56 89 ALA A CA 1
ATOM 634 C C . ALA A 1 89 ? 10.141 -5.880 -3.281 1.00 83.56 89 ALA A C 1
ATOM 636 O O . ALA A 1 89 ? 11.006 -5.830 -4.153 1.00 83.56 89 ALA A O 1
ATOM 637 N N . LYS A 1 90 ? 9.644 -4.767 -2.723 1.00 80.25 90 LYS A N 1
ATOM 638 C CA . LYS A 1 90 ? 10.075 -3.413 -3.122 1.00 80.25 90 LYS A CA 1
ATOM 639 C C . LYS A 1 90 ? 11.581 -3.201 -2.951 1.00 80.25 90 LYS A C 1
ATOM 641 O O . LYS A 1 90 ? 12.200 -2.569 -3.800 1.00 80.25 90 LYS A O 1
ATOM 646 N N . ILE A 1 91 ? 12.179 -3.748 -1.892 1.00 81.69 91 ILE A N 1
ATOM 647 C CA . ILE A 1 91 ? 13.627 -3.668 -1.662 1.00 81.69 91 ILE A CA 1
ATOM 648 C C . ILE A 1 91 ? 14.381 -4.550 -2.662 1.00 81.69 91 ILE A C 1
ATOM 650 O O . ILE A 1 91 ? 15.283 -4.060 -3.338 1.00 81.69 91 ILE A O 1
ATOM 654 N N . VAL A 1 92 ? 14.007 -5.827 -2.786 1.00 82.25 92 VAL A N 1
ATOM 655 C CA . VAL A 1 92 ? 14.688 -6.817 -3.642 1.00 82.25 92 VAL A CA 1
ATOM 656 C C . VAL A 1 92 ? 14.661 -6.406 -5.112 1.00 82.25 92 VAL A C 1
ATOM 658 O O . VAL A 1 92 ? 15.669 -6.530 -5.803 1.00 82.25 92 VAL A O 1
ATOM 661 N N . PHE A 1 93 ? 13.531 -5.889 -5.586 1.00 80.88 93 PHE A N 1
ATOM 662 C CA . PHE A 1 93 ? 13.339 -5.489 -6.978 1.00 80.88 93 PHE A CA 1
ATOM 663 C C . PHE A 1 93 ? 13.709 -4.025 -7.258 1.00 80.88 93 PHE A C 1
ATOM 665 O O . PHE A 1 93 ? 13.547 -3.549 -8.380 1.00 80.88 93 PHE A O 1
ATOM 672 N N . SER A 1 94 ? 14.258 -3.311 -6.270 1.00 76.06 94 SER A N 1
ATOM 673 C CA . SER A 1 94 ? 14.788 -1.963 -6.483 1.00 76.06 94 SER A CA 1
ATOM 674 C C . SER A 1 94 ? 16.058 -1.987 -7.341 1.00 76.06 94 SER A C 1
ATOM 676 O O . SER A 1 94 ? 16.890 -2.892 -7.231 1.00 76.06 94 SER A O 1
ATOM 678 N N . GLY A 1 95 ? 16.250 -0.950 -8.163 1.00 72.25 95 GLY A N 1
ATOM 679 C CA . GLY A 1 95 ? 17.436 -0.799 -9.016 1.00 72.25 95 GLY A CA 1
ATOM 680 C C . GLY A 1 95 ? 18.771 -0.970 -8.270 1.00 72.25 95 GLY A C 1
ATOM 681 O O . GLY A 1 95 ? 19.620 -1.731 -8.735 1.00 72.25 95 GLY A O 1
ATOM 682 N N . PRO A 1 96 ? 18.977 -0.345 -7.093 1.00 74.31 96 PRO A N 1
ATOM 683 C CA . PRO A 1 96 ? 20.195 -0.541 -6.305 1.00 74.31 96 PRO A CA 1
ATOM 684 C C . PRO A 1 96 ? 20.416 -1.986 -5.832 1.00 74.31 96 PRO A C 1
ATOM 686 O O . PRO A 1 96 ? 21.546 -2.477 -5.880 1.00 74.31 96 PRO A O 1
ATOM 689 N N . ALA A 1 97 ? 19.363 -2.687 -5.395 1.00 75.44 97 ALA A N 1
ATOM 690 C CA . ALA A 1 97 ? 19.476 -4.078 -4.958 1.00 75.44 97 ALA A CA 1
ATOM 691 C C . ALA A 1 97 ? 19.779 -5.014 -6.135 1.00 75.44 97 ALA A C 1
ATOM 693 O O . ALA A 1 97 ? 20.691 -5.835 -6.046 1.00 75.44 97 ALA A O 1
ATOM 694 N N . GLN A 1 98 ? 19.102 -4.824 -7.270 1.00 74.31 98 GLN A N 1
ATOM 695 C CA . GLN A 1 98 ? 19.346 -5.577 -8.503 1.00 74.31 98 GLN A CA 1
ATOM 696 C C . GLN A 1 98 ? 20.771 -5.367 -9.042 1.00 74.31 98 GLN A C 1
ATOM 698 O O . GLN A 1 98 ? 21.444 -6.340 -9.386 1.00 74.31 98 GLN A O 1
ATOM 703 N N . LYS A 1 99 ? 21.300 -4.132 -8.993 1.00 73.12 99 LYS A N 1
ATOM 704 C CA . LYS A 1 99 ? 22.713 -3.830 -9.308 1.00 73.12 99 LYS A CA 1
ATOM 705 C C . LYS A 1 99 ? 23.687 -4.610 -8.408 1.00 73.12 99 LYS A C 1
ATOM 707 O O . LYS A 1 99 ? 24.757 -5.007 -8.860 1.00 73.12 99 LYS A O 1
ATOM 712 N N . ARG A 1 100 ? 23.317 -4.874 -7.148 1.00 71.81 100 ARG A N 1
ATOM 713 C CA . ARG A 1 100 ? 24.139 -5.628 -6.184 1.00 71.81 100 ARG A CA 1
ATOM 714 C C . ARG A 1 100 ? 24.005 -7.149 -6.321 1.00 71.81 100 ARG A C 1
ATOM 716 O O . ARG A 1 100 ? 24.984 -7.852 -6.080 1.00 71.81 100 ARG A O 1
ATOM 723 N N . PHE A 1 101 ? 22.840 -7.661 -6.724 1.00 72.75 101 PHE A N 1
ATOM 724 C CA . PHE A 1 101 ? 22.642 -9.091 -7.008 1.00 72.75 101 PHE A CA 1
ATOM 725 C C . PHE A 1 101 ? 23.327 -9.545 -8.308 1.00 72.75 101 PHE A C 1
ATOM 727 O O . PHE A 1 101 ? 23.652 -10.723 -8.441 1.00 72.75 101 PHE A O 1
ATOM 734 N N . GLY A 1 102 ? 23.609 -8.615 -9.228 1.00 61.09 102 GLY A N 1
ATOM 735 C CA . GLY A 1 102 ? 24.287 -8.875 -10.503 1.00 61.09 102 GLY A CA 1
ATOM 736 C C . GLY A 1 102 ? 25.827 -8.926 -10.487 1.00 61.09 102 GLY A C 1
ATOM 737 O O . GLY A 1 102 ? 26.419 -9.075 -11.553 1.00 61.09 102 GLY A O 1
ATOM 738 N N . ALA A 1 103 ? 26.503 -8.794 -9.340 1.00 50.91 103 ALA A N 1
ATOM 739 C CA . ALA A 1 103 ? 27.976 -8.746 -9.272 1.00 50.91 103 ALA A CA 1
ATOM 740 C C . ALA A 1 103 ? 28.651 -10.149 -9.251 1.00 50.91 103 ALA A C 1
ATOM 742 O O . ALA A 1 103 ? 28.030 -11.111 -8.796 1.00 50.91 103 ALA A O 1
ATOM 743 N N . PRO A 1 104 ? 29.969 -10.227 -9.559 1.00 50.53 104 PRO A N 1
ATOM 744 C CA . PRO A 1 104 ? 30.609 -10.847 -10.741 1.00 50.53 104 PRO A CA 1
ATOM 745 C C . PRO A 1 104 ? 30.374 -12.368 -10.912 1.00 50.53 104 PRO A C 1
ATOM 747 O O . PRO A 1 104 ? 29.770 -13.025 -10.067 1.00 50.53 104 PRO A O 1
ATOM 750 N N . GLU A 1 105 ? 30.861 -12.948 -12.020 1.00 49.81 105 GLU A N 1
ATOM 751 C CA . GLU A 1 105 ? 30.735 -14.384 -12.332 1.00 49.81 105 GLU A CA 1
ATOM 752 C C . GLU A 1 105 ? 31.088 -15.288 -11.134 1.00 49.81 105 GLU A C 1
ATOM 754 O O . GLU A 1 105 ? 32.201 -15.261 -10.619 1.00 49.81 105 GLU A O 1
ATOM 759 N N . GLY A 1 106 ? 30.105 -16.073 -10.668 1.00 55.59 106 GLY A N 1
ATOM 760 C CA . GLY A 1 106 ? 30.219 -16.932 -9.480 1.00 55.59 106 GLY A CA 1
ATOM 761 C C . GLY A 1 106 ? 29.521 -16.402 -8.218 1.00 55.59 106 GLY A C 1
ATOM 762 O O . GLY A 1 106 ? 29.476 -17.102 -7.205 1.00 55.59 106 GLY A O 1
ATOM 763 N N . GLY A 1 107 ? 28.934 -15.201 -8.255 1.00 59.03 107 GLY A N 1
ATOM 764 C CA . GLY A 1 107 ? 28.154 -14.654 -7.146 1.00 59.03 107 GLY A CA 1
ATOM 765 C C . GLY A 1 107 ? 26.944 -15.525 -6.781 1.00 59.03 107 GLY A C 1
ATOM 766 O O . GLY A 1 107 ? 26.087 -15.806 -7.618 1.00 59.03 107 GLY A O 1
ATOM 767 N N . LYS A 1 108 ? 26.825 -15.896 -5.497 1.00 62.38 108 LYS A N 1
ATOM 768 C CA . LYS A 1 108 ? 25.735 -16.736 -4.946 1.00 62.38 108 LYS A CA 1
ATOM 769 C C . LYS A 1 108 ? 24.319 -16.174 -5.171 1.00 62.38 108 LYS A C 1
ATOM 771 O O . LYS A 1 108 ? 23.347 -16.896 -4.985 1.00 62.38 108 LYS A O 1
ATOM 776 N N . PHE A 1 109 ? 24.209 -14.904 -5.562 1.00 61.25 109 PHE A N 1
ATOM 777 C CA . PHE A 1 109 ? 22.949 -14.185 -5.762 1.00 61.25 109 PHE A CA 1
ATOM 778 C C . PHE A 1 109 ? 22.630 -13.876 -7.234 1.00 61.25 109 PHE A C 1
ATOM 780 O O . PHE A 1 109 ? 21.571 -13.316 -7.500 1.00 61.25 109 PHE A O 1
ATOM 787 N N . LYS A 1 110 ? 23.472 -14.296 -8.194 1.00 65.25 110 LYS A N 1
ATOM 788 C CA . LYS A 1 110 ? 23.220 -14.133 -9.640 1.00 65.25 110 LYS A CA 1
ATOM 789 C C . LYS A 1 110 ? 21.840 -14.657 -10.089 1.00 65.25 110 LYS A C 1
ATOM 791 O O . LYS A 1 110 ? 21.226 -13.993 -10.919 1.00 65.25 110 LYS A O 1
ATOM 796 N N . PRO A 1 111 ? 21.297 -15.769 -9.540 1.00 68.12 111 PRO A N 1
ATOM 797 C CA . PRO A 1 111 ? 19.945 -16.223 -9.880 1.00 68.12 111 PRO A CA 1
ATOM 798 C C . PRO A 1 111 ? 18.809 -15.259 -9.495 1.00 68.12 111 PRO A C 1
ATOM 800 O O . PRO A 1 111 ? 17.693 -15.441 -9.964 1.00 68.12 111 PRO A O 1
ATOM 803 N N . LEU A 1 112 ? 19.062 -14.264 -8.634 1.00 64.75 112 LEU A N 1
ATOM 804 C CA . LEU A 1 112 ? 18.070 -13.267 -8.204 1.00 64.75 112 LEU A CA 1
ATOM 805 C C . LEU A 1 112 ? 18.106 -11.974 -9.035 1.00 64.75 112 LEU A C 1
ATOM 807 O O . LEU A 1 112 ? 17.262 -11.100 -8.828 1.00 64.75 112 LEU A O 1
ATOM 811 N N . ALA A 1 113 ? 19.083 -11.832 -9.936 1.00 70.44 113 ALA A N 1
ATOM 812 C CA . ALA A 1 113 ? 19.171 -10.695 -10.840 1.00 70.44 113 ALA A CA 1
ATOM 813 C C . ALA A 1 113 ? 18.164 -10.864 -11.987 1.00 70.44 113 ALA A C 1
ATOM 815 O O . ALA A 1 113 ? 18.193 -11.862 -12.707 1.00 70.44 113 ALA A O 1
ATOM 816 N N . VAL A 1 114 ? 17.283 -9.883 -12.166 1.00 70.94 114 VAL A N 1
ATOM 817 C CA . VAL A 1 114 ? 16.290 -9.860 -13.247 1.00 70.94 114 VAL A CA 1
ATOM 818 C C . VAL A 1 114 ? 16.627 -8.778 -14.270 1.00 70.94 114 VAL A C 1
ATOM 820 O O . VAL A 1 114 ? 17.201 -7.746 -13.929 1.00 70.94 114 VAL A O 1
ATOM 823 N N . GLY A 1 115 ? 16.270 -9.019 -15.537 1.00 70.50 115 GLY A N 1
ATOM 824 C CA . GLY A 1 115 ? 16.534 -8.077 -16.633 1.00 70.50 115 GLY A CA 1
ATOM 825 C C . GLY A 1 115 ? 15.792 -6.748 -16.475 1.00 70.50 115 GLY A C 1
ATOM 826 O O . GLY A 1 115 ? 16.324 -5.703 -16.831 1.00 70.50 115 GLY A O 1
ATOM 827 N N . ASP A 1 116 ? 14.601 -6.791 -15.875 1.00 77.75 116 ASP A N 1
ATOM 828 C CA . ASP A 1 116 ? 13.844 -5.609 -15.477 1.00 77.75 116 ASP A CA 1
ATOM 829 C C . ASP A 1 116 ? 13.304 -5.788 -14.053 1.00 77.75 116 ASP A C 1
ATOM 831 O O . ASP A 1 116 ? 12.264 -6.416 -13.817 1.00 77.75 116 ASP A O 1
ATOM 835 N N . GLY A 1 117 ? 14.053 -5.242 -13.090 1.00 79.88 117 GLY A N 1
ATOM 836 C CA . GLY A 1 117 ? 13.676 -5.217 -11.678 1.00 79.88 117 GLY A CA 1
ATOM 837 C C . GLY A 1 117 ? 12.338 -4.535 -11.446 1.00 79.88 117 GLY A C 1
ATOM 838 O O . GLY A 1 117 ? 11.512 -5.052 -10.699 1.00 79.88 117 GLY A O 1
ATOM 839 N N . ARG A 1 118 ? 12.085 -3.424 -12.142 1.00 83.00 118 ARG A N 1
ATOM 840 C CA . ARG A 1 118 ? 10.870 -2.632 -11.973 1.00 83.00 118 ARG A CA 1
ATOM 841 C C . ARG A 1 118 ? 9.644 -3.417 -12.416 1.00 83.00 118 ARG A C 1
ATOM 843 O O . ARG A 1 118 ? 8.735 -3.621 -11.613 1.00 83.00 118 ARG A O 1
ATOM 850 N N . ALA A 1 119 ? 9.626 -3.881 -13.663 1.00 86.00 119 ALA A N 1
ATOM 851 C CA . ALA A 1 119 ? 8.474 -4.587 -14.214 1.00 86.00 119 ALA A CA 1
ATOM 852 C C . ALA A 1 119 ? 8.202 -5.905 -13.473 1.00 86.00 119 ALA A C 1
ATOM 854 O O . ALA A 1 119 ? 7.056 -6.195 -13.120 1.00 86.00 119 ALA A O 1
ATOM 855 N N . THR A 1 120 ? 9.260 -6.659 -13.145 1.00 88.19 120 THR A N 1
ATOM 856 C CA . THR A 1 120 ? 9.139 -7.903 -12.368 1.00 88.19 120 THR A CA 1
ATOM 857 C C . THR A 1 120 ? 8.622 -7.630 -10.957 1.00 88.19 120 THR A C 1
ATOM 859 O O . THR A 1 120 ? 7.698 -8.297 -10.488 1.00 88.19 120 THR A O 1
ATOM 862 N N . GLY A 1 121 ? 9.179 -6.624 -10.278 1.00 87.81 121 GLY A N 1
ATOM 863 C CA . GLY A 1 121 ? 8.749 -6.224 -8.942 1.00 87.81 121 GLY A CA 1
ATOM 864 C C . GLY A 1 121 ? 7.293 -5.771 -8.907 1.00 87.81 121 GLY A C 1
ATOM 865 O O . GLY A 1 121 ? 6.576 -6.103 -7.964 1.00 87.81 121 GLY A O 1
ATOM 866 N N . ALA A 1 122 ? 6.829 -5.078 -9.950 1.00 90.06 122 ALA A N 1
ATOM 867 C CA . ALA A 1 122 ? 5.437 -4.671 -10.084 1.00 90.06 122 ALA A CA 1
ATOM 868 C C . ALA A 1 122 ? 4.489 -5.876 -10.219 1.00 90.06 122 ALA A C 1
ATOM 870 O O . ALA A 1 122 ? 3.463 -5.912 -9.540 1.00 90.06 122 ALA A O 1
ATOM 871 N N . ILE A 1 123 ? 4.859 -6.897 -11.004 1.00 91.88 123 ILE A N 1
ATOM 872 C CA . ILE A 1 123 ? 4.094 -8.154 -11.119 1.00 91.88 123 ILE A CA 1
ATOM 873 C C . ILE A 1 123 ? 4.040 -8.891 -9.776 1.00 91.88 123 ILE A C 1
ATOM 875 O O . ILE A 1 123 ? 2.973 -9.308 -9.333 1.00 91.88 123 ILE A O 1
ATOM 879 N N . VAL A 1 124 ? 5.173 -9.037 -9.084 1.00 91.56 124 VAL A N 1
ATOM 880 C CA . VAL A 1 124 ? 5.186 -9.680 -7.758 1.00 91.56 124 VAL A CA 1
ATOM 881 C C . VAL A 1 124 ? 4.289 -8.912 -6.786 1.00 91.56 124 VAL A C 1
ATOM 883 O O . VAL A 1 124 ? 3.491 -9.505 -6.060 1.00 91.56 124 VAL A O 1
ATOM 886 N N . ASN A 1 125 ? 4.369 -7.581 -6.804 1.00 91.19 125 ASN A N 1
ATOM 887 C CA . ASN A 1 125 ? 3.554 -6.733 -5.950 1.00 91.19 125 ASN A CA 1
ATOM 888 C C . ASN A 1 125 ? 2.052 -6.823 -6.282 1.00 91.19 125 ASN A C 1
ATOM 890 O O . ASN A 1 125 ? 1.240 -6.718 -5.361 1.00 91.19 125 ASN A O 1
ATOM 894 N N . SER A 1 126 ? 1.665 -7.035 -7.545 1.00 94.62 126 SER A N 1
ATOM 895 C CA . SER A 1 126 ? 0.260 -7.235 -7.928 1.00 94.62 126 SER A CA 1
ATOM 896 C C . SER A 1 126 ? -0.260 -8.612 -7.506 1.00 94.62 126 SER A C 1
ATOM 898 O O . SER A 1 126 ? -1.380 -8.708 -7.022 1.00 94.62 126 SER A O 1
ATOM 900 N N . ILE A 1 127 ? 0.560 -9.666 -7.557 1.00 94.12 127 ILE A N 1
ATOM 901 C CA . ILE A 1 127 ? 0.183 -10.996 -7.042 1.00 94.12 127 ILE A CA 1
ATOM 902 C C . ILE A 1 127 ? -0.066 -10.947 -5.528 1.00 94.12 127 ILE A C 1
ATOM 904 O O . ILE A 1 127 ? -1.039 -11.520 -5.037 1.00 94.12 127 ILE A O 1
ATOM 908 N N . LEU A 1 128 ? 0.765 -10.209 -4.784 1.00 93.56 128 LEU A N 1
ATOM 909 C CA . LEU A 1 128 ? 0.601 -10.016 -3.338 1.00 93.56 128 LEU A CA 1
ATOM 910 C C . LEU A 1 128 ? -0.684 -9.255 -2.956 1.00 93.56 128 LEU A C 1
ATOM 912 O O . LEU A 1 128 ? -1.023 -9.210 -1.775 1.00 93.56 128 LEU A O 1
ATOM 916 N N . VAL A 1 129 ? -1.418 -8.677 -3.914 1.00 95.19 129 VAL A N 1
ATOM 917 C CA . VAL A 1 129 ? -2.753 -8.111 -3.662 1.00 95.19 129 VAL A CA 1
ATOM 918 C C . VAL A 1 129 ? -3.769 -9.203 -3.333 1.00 95.19 129 VAL A C 1
ATOM 920 O O . VAL A 1 129 ? -4.659 -8.962 -2.531 1.00 95.19 129 VAL A O 1
ATOM 923 N N . ILE A 1 130 ? -3.637 -10.410 -3.890 1.00 94.25 130 ILE A N 1
ATOM 924 C CA . ILE A 1 130 ? -4.604 -11.500 -3.679 1.00 94.25 130 ILE A CA 1
ATOM 925 C C . ILE A 1 130 ? -4.746 -11.859 -2.190 1.00 94.25 130 ILE A C 1
ATOM 927 O O . ILE A 1 130 ? -5.861 -11.770 -1.672 1.00 94.25 130 ILE A O 1
ATOM 931 N N . PRO A 1 131 ? -3.672 -12.230 -1.460 1.00 93.44 131 PRO A N 1
ATOM 932 C CA . PRO A 1 131 ? -3.796 -12.513 -0.032 1.00 93.44 131 PRO A CA 1
ATOM 933 C C . PRO A 1 131 ? -4.221 -11.277 0.773 1.00 93.44 131 PRO A C 1
ATOM 935 O O . PRO A 1 131 ? -4.981 -11.421 1.727 1.00 93.44 131 PRO A O 1
ATOM 938 N N . ALA A 1 132 ? -3.799 -10.073 0.372 1.00 92.00 132 ALA A N 1
ATOM 939 C CA . ALA A 1 132 ? -4.209 -8.831 1.028 1.00 92.00 132 ALA A CA 1
ATOM 940 C C . ALA A 1 132 ? -5.731 -8.605 0.916 1.00 92.00 132 ALA A C 1
ATOM 942 O O . ALA A 1 132 ? -6.395 -8.322 1.907 1.00 92.00 132 ALA A O 1
ATOM 943 N N . LEU A 1 133 ? -6.304 -8.847 -0.266 1.00 93.69 133 LEU A N 1
ATOM 944 C CA . LEU A 1 133 ? -7.735 -8.724 -0.529 1.00 93.69 133 LEU A CA 1
ATOM 945 C C . LEU A 1 133 ? -8.565 -9.719 0.290 1.00 93.69 133 LEU A C 1
ATOM 947 O O . LEU A 1 133 ? -9.626 -9.359 0.796 1.00 93.69 133 LEU A O 1
ATOM 951 N N . VAL A 1 134 ? -8.083 -10.957 0.452 1.00 94.69 134 VAL A N 1
ATOM 952 C CA . VAL A 1 134 ? -8.733 -11.959 1.316 1.00 94.69 134 VAL A CA 1
ATOM 953 C C . VAL A 1 134 ? -8.782 -11.468 2.763 1.00 94.69 134 VAL A C 1
ATOM 955 O O . VAL A 1 134 ? -9.815 -11.598 3.418 1.00 94.69 134 VAL A O 1
ATOM 958 N N . VAL A 1 135 ? -7.689 -10.876 3.251 1.00 94.06 135 VAL A N 1
ATOM 959 C CA . VAL A 1 135 ? -7.621 -10.298 4.599 1.00 94.06 135 VAL A CA 1
ATOM 960 C C . VAL A 1 135 ? -8.597 -9.130 4.748 1.00 94.06 135 VAL A C 1
ATOM 962 O O . VAL A 1 135 ? -9.378 -9.144 5.697 1.00 94.06 135 VAL A O 1
ATOM 965 N N . SER A 1 136 ? -8.619 -8.177 3.812 1.00 94.44 136 SER A N 1
ATOM 966 C CA . SER A 1 136 ? -9.574 -7.059 3.840 1.00 94.44 136 SER A CA 1
ATOM 967 C C . SER A 1 136 ? -11.023 -7.544 3.809 1.00 94.44 136 SER A C 1
ATOM 969 O O . SER A 1 136 ? -11.850 -7.086 4.593 1.00 94.44 136 SER A O 1
ATOM 971 N N . GLY A 1 137 ? -11.340 -8.525 2.957 1.00 94.31 137 GLY A N 1
ATOM 972 C CA . GLY A 1 137 ? -12.670 -9.137 2.900 1.00 94.31 137 GLY A CA 1
ATOM 973 C C . GLY A 1 137 ? -13.072 -9.795 4.222 1.00 94.31 137 GLY A C 1
ATOM 974 O O . GLY A 1 137 ? -14.201 -9.626 4.686 1.00 94.31 137 GLY A O 1
ATOM 975 N N . TRP A 1 138 ? -12.136 -10.495 4.867 1.00 95.94 138 TRP A N 1
ATOM 976 C CA . TRP A 1 138 ? -12.358 -11.073 6.189 1.00 95.94 138 TRP A CA 1
ATOM 977 C C . TRP A 1 138 ? -12.573 -9.996 7.258 1.00 95.94 138 TRP A C 1
ATOM 979 O O . TRP A 1 138 ? -13.482 -10.110 8.079 1.00 95.94 138 TRP A O 1
ATOM 989 N N . HIS A 1 139 ? -11.775 -8.929 7.236 1.00 95.56 139 HIS A N 1
ATOM 990 C CA . HIS A 1 139 ? -11.912 -7.840 8.193 1.00 95.56 139 HIS A CA 1
ATOM 991 C C . HIS A 1 139 ? -13.249 -7.109 8.022 1.00 95.56 139 HIS A C 1
ATOM 993 O O . HIS A 1 139 ? -13.940 -6.879 9.010 1.00 95.56 139 HIS A O 1
ATOM 999 N N . PHE A 1 140 ? -13.698 -6.856 6.786 1.00 96.56 140 PHE A N 1
ATOM 1000 C CA . PHE A 1 140 ? -15.043 -6.333 6.527 1.00 96.56 140 PHE A CA 1
ATOM 1001 C C . PHE A 1 140 ? -16.143 -7.223 7.107 1.00 96.56 140 PHE A C 1
ATOM 1003 O O . PHE A 1 140 ? -17.102 -6.707 7.685 1.00 96.56 140 PHE A O 1
ATOM 1010 N N . TYR A 1 141 ? -16.013 -8.548 6.991 1.00 96.19 141 TYR A N 1
ATOM 1011 C CA . TYR A 1 141 ? -16.954 -9.477 7.611 1.00 96.19 141 TYR A CA 1
ATOM 1012 C C . TYR A 1 141 ? -16.976 -9.318 9.138 1.00 96.19 141 TYR A C 1
ATOM 1014 O O . TYR A 1 141 ? -18.052 -9.152 9.712 1.00 96.19 141 TYR A O 1
ATOM 1022 N N . GLU A 1 142 ? -15.818 -9.273 9.802 1.00 94.50 142 GLU A N 1
ATOM 1023 C CA . GLU A 1 142 ? -15.752 -9.038 11.251 1.00 94.50 142 GLU A CA 1
ATOM 1024 C C . GLU A 1 142 ? -16.385 -7.690 11.628 1.00 94.50 142 GLU A C 1
ATOM 1026 O O . GLU A 1 142 ? -17.246 -7.632 12.510 1.00 94.50 142 GLU A O 1
ATOM 1031 N N . LEU A 1 143 ? -16.043 -6.619 10.907 1.00 94.38 143 LEU A N 1
ATOM 1032 C CA . LEU A 1 143 ? -16.595 -5.277 11.102 1.00 94.38 143 LEU A CA 1
ATOM 1033 C C . LEU A 1 143 ? -18.111 -5.231 10.881 1.00 94.38 143 LEU A C 1
ATOM 1035 O O . LEU A 1 143 ? -18.791 -4.442 11.533 1.00 94.38 143 LEU A O 1
ATOM 1039 N N . SER A 1 144 ? -18.676 -6.066 10.007 1.00 93.69 144 SER A N 1
ATOM 1040 C CA . SER A 1 144 ? -20.128 -6.127 9.776 1.00 93.69 144 SER A CA 1
ATOM 1041 C C . SER A 1 144 ? -20.918 -6.599 11.002 1.00 93.69 144 SER A C 1
ATOM 1043 O O . SER A 1 144 ? -22.084 -6.243 11.153 1.00 93.69 144 SER A O 1
ATOM 1045 N N . THR A 1 145 ? -20.268 -7.347 11.899 1.00 93.81 145 THR A N 1
ATOM 1046 C CA . THR A 1 145 ? -20.877 -7.888 13.125 1.00 93.81 145 THR A CA 1
ATOM 1047 C C . THR A 1 145 ? -20.705 -6.983 14.346 1.00 93.81 145 THR A C 1
ATOM 1049 O O . THR A 1 145 ? -21.318 -7.224 15.387 1.00 93.81 145 THR A O 1
ATOM 1052 N N . LYS A 1 146 ? -19.882 -5.933 14.236 1.00 92.50 146 LYS A N 1
ATOM 1053 C CA . LYS A 1 146 ? -19.613 -4.983 15.320 1.00 92.50 146 LYS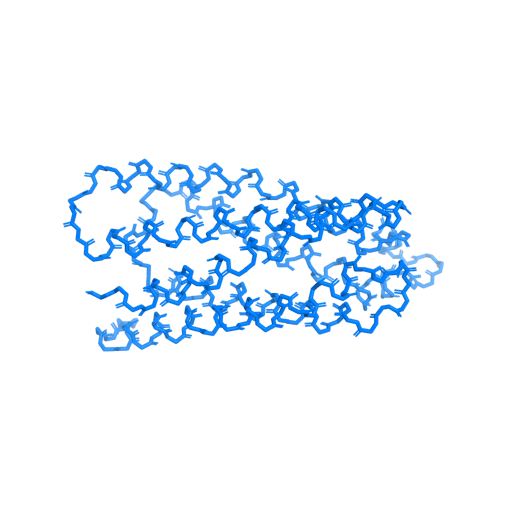 A CA 1
ATOM 1054 C C . LYS A 1 146 ? -20.644 -3.845 15.333 1.00 92.50 146 LYS A C 1
ATOM 1056 O O . LYS A 1 146 ? -21.129 -3.443 14.271 1.00 92.50 146 LYS A O 1
ATOM 1061 N N . PRO A 1 147 ? -20.976 -3.283 16.512 1.00 91.88 147 PRO A N 1
ATOM 1062 C CA . PRO A 1 147 ? -21.872 -2.133 16.599 1.00 91.88 147 PRO A CA 1
ATOM 1063 C C . PRO A 1 147 ? -21.302 -0.924 15.844 1.00 91.88 147 PRO A C 1
ATOM 1065 O O . PRO A 1 147 ? -20.089 -0.761 15.714 1.00 91.88 147 PRO A O 1
ATOM 1068 N N . ALA A 1 148 ? -22.182 -0.059 15.336 1.00 91.81 148 ALA A N 1
ATOM 1069 C CA . ALA A 1 148 ? -21.764 1.187 14.704 1.00 91.81 148 ALA A CA 1
ATOM 1070 C C . ALA A 1 148 ? -21.051 2.105 15.710 1.00 91.81 148 ALA A C 1
ATOM 1072 O O . ALA A 1 148 ? -21.507 2.277 16.838 1.00 91.81 148 ALA A O 1
ATOM 1073 N N . GLY A 1 149 ? -19.942 2.701 15.280 1.00 90.88 149 GLY A N 1
ATOM 1074 C CA . GLY A 1 149 ? -19.115 3.578 16.097 1.00 90.88 149 GLY A CA 1
ATOM 1075 C C . GLY A 1 149 ? -17.929 4.103 15.297 1.00 90.88 149 GLY A C 1
ATOM 1076 O O . GLY A 1 149 ? -17.635 3.594 14.215 1.00 90.88 149 GLY A O 1
ATOM 1077 N N . ALA A 1 150 ? -17.253 5.121 15.824 1.00 88.69 150 ALA A N 1
ATOM 1078 C CA . ALA A 1 150 ? -16.156 5.781 15.126 1.00 88.69 150 ALA A CA 1
ATOM 1079 C C . ALA A 1 150 ? -14.975 4.840 14.845 1.00 88.69 150 ALA A C 1
ATOM 1081 O O . ALA A 1 150 ? -14.439 4.855 13.743 1.00 88.69 150 ALA A O 1
ATOM 1082 N N . THR A 1 151 ? -14.633 3.942 15.775 1.00 90.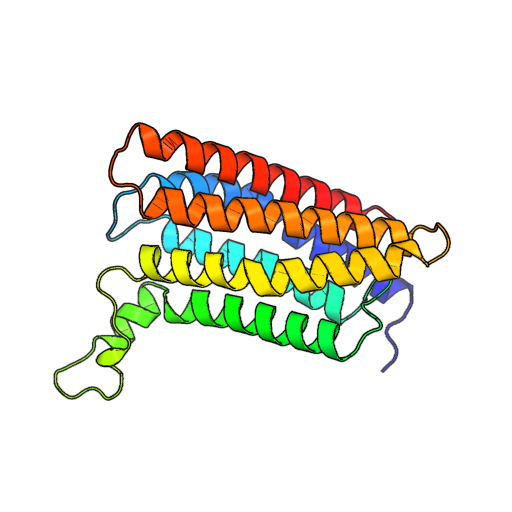00 151 THR A N 1
ATOM 1083 C CA . THR A 1 151 ? -13.568 2.942 15.574 1.00 90.00 151 THR A CA 1
ATOM 1084 C C . THR A 1 151 ? -13.871 2.002 14.413 1.00 90.00 151 THR A C 1
ATOM 1086 O O . THR A 1 151 ? -13.001 1.754 13.581 1.00 90.00 151 THR A O 1
ATOM 1089 N N . ARG A 1 152 ? -15.124 1.544 14.312 1.00 92.62 152 ARG A N 1
ATOM 1090 C CA . ARG A 1 152 ? -15.585 0.679 13.225 1.00 92.62 152 ARG A CA 1
ATOM 1091 C C . ARG A 1 152 ? -15.570 1.431 11.901 1.00 92.62 152 ARG A C 1
ATOM 1093 O O . ARG A 1 152 ? -15.146 0.875 10.897 1.00 92.62 152 ARG A O 1
ATOM 1100 N N . SER A 1 153 ? -16.028 2.682 11.890 1.00 92.94 153 SER A N 1
ATOM 1101 C CA . SER A 1 153 ? -16.015 3.522 10.690 1.00 92.94 153 SER A CA 1
ATOM 1102 C C . SER A 1 153 ? -14.594 3.803 10.207 1.00 92.94 153 SER A C 1
ATOM 1104 O O . SER A 1 153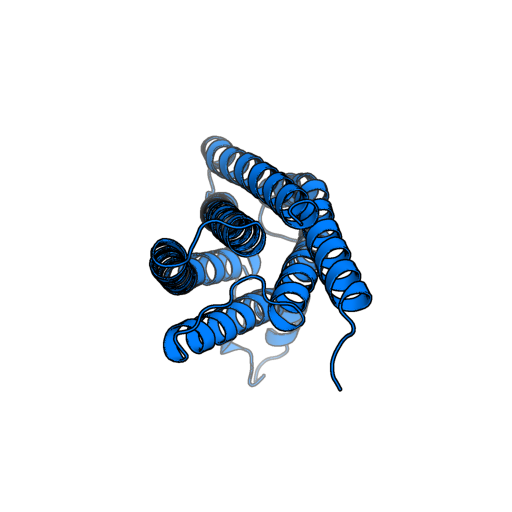 ? -14.345 3.673 9.014 1.00 92.94 153 SER A O 1
ATOM 1106 N N . ALA A 1 154 ? -13.664 4.120 11.114 1.00 90.75 154 ALA A N 1
ATOM 1107 C CA . ALA A 1 154 ? -12.252 4.302 10.789 1.00 90.75 154 ALA A CA 1
ATOM 1108 C C . ALA A 1 154 ? -11.676 3.028 10.157 1.00 90.75 154 ALA A C 1
ATOM 1110 O O . ALA A 1 154 ? -11.169 3.090 9.046 1.00 90.75 154 ALA A O 1
ATOM 1111 N N . ALA A 1 155 ? -11.895 1.864 10.780 1.00 91.56 155 ALA A N 1
ATOM 1112 C CA . ALA A 1 155 ? -11.448 0.579 10.243 1.00 91.56 155 ALA A CA 1
ATOM 1113 C C . ALA A 1 155 ? -12.041 0.262 8.856 1.00 91.56 155 ALA A C 1
ATOM 1115 O O . ALA A 1 155 ? -11.337 -0.217 7.972 1.00 91.56 155 ALA A O 1
ATOM 1116 N N . ILE A 1 156 ? -13.329 0.557 8.630 1.00 94.31 156 ILE A N 1
ATOM 1117 C CA . ILE A 1 156 ? -13.957 0.409 7.306 1.00 94.31 156 ILE A CA 1
ATOM 1118 C C . ILE A 1 156 ? -13.274 1.327 6.289 1.00 94.31 156 ILE A C 1
ATOM 1120 O O . ILE A 1 156 ? -12.964 0.879 5.189 1.00 94.31 156 ILE A O 1
ATOM 1124 N N . VAL A 1 157 ? -13.039 2.596 6.633 1.00 94.75 157 VAL A N 1
ATOM 1125 C CA . VAL A 1 157 ? -12.364 3.551 5.742 1.00 94.75 157 VAL A CA 1
ATOM 1126 C C . VAL A 1 157 ? -10.936 3.100 5.437 1.00 94.75 157 VAL A C 1
ATOM 1128 O O . VAL A 1 157 ? -10.547 3.141 4.270 1.00 94.75 157 VAL A O 1
ATOM 1131 N N . GLY A 1 158 ? -10.201 2.591 6.427 1.00 92.44 158 GLY A N 1
ATOM 1132 C CA . GLY A 1 158 ? -8.876 2.001 6.239 1.00 92.44 158 GLY A CA 1
ATOM 1133 C C . GLY A 1 158 ? -8.894 0.810 5.281 1.00 92.44 158 GLY A C 1
ATOM 1134 O O . GLY A 1 158 ? -8.085 0.739 4.355 1.00 92.44 158 GLY A O 1
ATOM 1135 N N . GLU A 1 159 ? -9.881 -0.083 5.394 1.00 94.44 159 GLU A N 1
ATOM 1136 C CA . GLU A 1 159 ? -10.016 -1.194 4.448 1.00 94.44 159 GLU A CA 1
ATOM 1137 C C . GLU A 1 159 ? -10.419 -0.739 3.037 1.00 94.44 159 GLU A C 1
ATOM 1139 O O . GLU A 1 159 ? -9.904 -1.264 2.051 1.00 94.44 159 GLU A O 1
ATOM 1144 N N . VAL A 1 160 ? -11.275 0.279 2.891 1.00 95.69 160 VAL A N 1
ATOM 1145 C CA . VAL A 1 160 ? -11.572 0.859 1.566 1.00 95.69 160 VAL A CA 1
ATOM 1146 C C . VAL A 1 160 ? -10.332 1.550 0.983 1.00 95.69 160 VAL A C 1
ATOM 1148 O O . VAL A 1 160 ? -10.083 1.457 -0.221 1.00 95.69 160 VAL A O 1
ATOM 1151 N N . SER A 1 161 ? -9.515 2.188 1.822 1.00 93.75 161 SER A N 1
ATOM 1152 C CA . SER A 1 161 ? -8.228 2.771 1.429 1.00 93.75 161 SER A CA 1
ATOM 1153 C C . SER A 1 161 ? -7.271 1.703 0.891 1.00 93.75 161 SER A C 1
ATOM 1155 O O . SER A 1 161 ? -6.675 1.866 -0.178 1.00 93.75 161 SER A O 1
ATOM 1157 N N . ASN A 1 162 ? -7.211 0.546 1.558 1.00 93.44 162 ASN A N 1
ATOM 1158 C CA . ASN A 1 162 ? -6.467 -0.618 1.082 1.00 93.44 162 ASN A CA 1
ATOM 1159 C C . ASN A 1 162 ? -6.964 -1.094 -0.291 1.00 93.44 162 ASN A C 1
ATOM 1161 O O . ASN A 1 162 ? -6.143 -1.326 -1.178 1.00 93.44 162 ASN A O 1
ATOM 1165 N N . LEU A 1 163 ? -8.283 -1.169 -0.516 1.00 96.44 163 LEU A N 1
ATOM 1166 C CA . LEU A 1 163 ? -8.838 -1.527 -1.830 1.00 96.44 163 LEU A CA 1
ATOM 1167 C C . LEU A 1 163 ? -8.402 -0.551 -2.934 1.00 96.44 163 LEU A C 1
ATOM 1169 O O . LEU A 1 163 ? -8.021 -0.989 -4.021 1.00 96.44 163 LEU A O 1
ATOM 1173 N N . ALA A 1 164 ? -8.404 0.757 -2.664 1.00 96.19 164 ALA A N 1
ATOM 1174 C CA . ALA A 1 164 ? -7.907 1.755 -3.613 1.00 96.19 164 ALA A CA 1
ATOM 1175 C C . ALA A 1 164 ? -6.410 1.542 -3.917 1.00 96.19 164 ALA A C 1
ATOM 1177 O O . ALA A 1 164 ? -5.996 1.504 -5.078 1.00 96.19 164 ALA A O 1
ATOM 1178 N N . SER A 1 165 ? -5.598 1.286 -2.888 1.00 93.69 165 SER A N 1
ATOM 1179 C CA . SER A 1 165 ? -4.179 0.940 -3.047 1.00 93.69 165 SER A CA 1
ATOM 1180 C C . SER A 1 165 ? -3.968 -0.334 -3.880 1.00 93.69 165 SER A C 1
ATOM 1182 O O . SER A 1 165 ? -3.057 -0.407 -4.707 1.00 93.69 165 SER A O 1
ATOM 1184 N N . TYR A 1 166 ? -4.825 -1.345 -3.725 1.00 95.50 166 TYR A N 1
ATOM 1185 C CA . TYR A 1 166 ? -4.762 -2.589 -4.496 1.00 95.50 166 TYR A CA 1
ATOM 1186 C C . TYR A 1 166 ? -4.998 -2.360 -5.987 1.00 95.50 166 TYR A C 1
ATOM 1188 O O . TYR A 1 166 ? -4.229 -2.866 -6.808 1.00 95.50 166 TYR A O 1
ATOM 1196 N N . ILE A 1 167 ? -6.008 -1.557 -6.334 1.00 96.69 167 ILE A N 1
ATOM 1197 C CA . ILE A 1 167 ? -6.286 -1.179 -7.724 1.00 96.69 167 ILE A CA 1
ATOM 1198 C C . ILE A 1 167 ? -5.082 -0.440 -8.310 1.00 96.69 167 ILE A C 1
ATOM 1200 O O . ILE A 1 167 ? -4.610 -0.809 -9.385 1.00 96.69 167 ILE A O 1
ATOM 1204 N N . SER A 1 168 ? -4.526 0.526 -7.573 1.00 95.06 168 SER A N 1
ATOM 1205 C CA . SER A 1 168 ? -3.322 1.256 -7.984 1.00 95.06 168 SER A CA 1
ATOM 1206 C C . SER A 1 168 ? -2.141 0.324 -8.271 1.00 95.06 168 SER A C 1
ATOM 1208 O O . SER A 1 168 ? -1.511 0.419 -9.322 1.00 95.06 168 SER A O 1
ATOM 1210 N N . ARG A 1 169 ? -1.873 -0.648 -7.391 1.00 93.69 169 ARG A N 1
ATOM 1211 C CA . ARG A 1 169 ? -0.769 -1.611 -7.553 1.00 93.69 169 ARG A CA 1
ATOM 1212 C C . ARG A 1 169 ? -0.929 -2.494 -8.788 1.00 93.69 169 ARG A C 1
ATOM 1214 O O . ARG A 1 169 ? 0.061 -2.778 -9.460 1.00 93.69 169 ARG A O 1
ATOM 1221 N N . ILE A 1 170 ? -2.151 -2.941 -9.076 1.00 96.38 170 ILE A N 1
ATOM 1222 C CA . ILE A 1 170 ? -2.446 -3.736 -10.275 1.00 96.38 170 ILE A CA 1
ATOM 1223 C C . ILE A 1 170 ? -2.298 -2.863 -11.523 1.00 96.38 170 ILE A C 1
ATOM 1225 O O . ILE A 1 170 ? -1.618 -3.263 -12.465 1.00 96.38 170 ILE A O 1
ATOM 1229 N N . ALA A 1 171 ? -2.880 -1.664 -11.514 1.00 95.81 171 ALA A N 1
ATOM 1230 C CA . ALA A 1 171 ? -2.811 -0.724 -12.625 1.00 95.81 171 ALA A CA 1
ATOM 1231 C C . ALA A 1 171 ? -1.361 -0.329 -12.943 1.00 95.81 171 ALA A C 1
ATOM 1233 O O . ALA A 1 171 ? -0.950 -0.391 -14.097 1.00 95.81 171 ALA A O 1
ATOM 1234 N N . TYR A 1 172 ? -0.547 -0.057 -11.921 1.00 94.06 172 TYR A N 1
ATOM 1235 C CA . TYR A 1 172 ? 0.886 0.177 -12.069 1.00 94.06 172 TYR A CA 1
ATOM 1236 C C . TYR A 1 172 ? 1.600 -1.000 -12.742 1.00 94.06 172 TYR A C 1
ATOM 1238 O O . TYR A 1 172 ? 2.372 -0.800 -13.675 1.00 94.06 172 TYR A O 1
ATOM 1246 N N . ALA A 1 173 ? 1.315 -2.236 -12.313 1.00 94.19 173 ALA A N 1
ATOM 1247 C CA . ALA A 1 173 ? 1.912 -3.425 -12.914 1.00 94.19 173 ALA A CA 1
ATOM 1248 C C . ALA A 1 173 ? 1.561 -3.568 -14.399 1.00 94.19 173 ALA A C 1
ATOM 1250 O O . ALA A 1 173 ? 2.432 -3.940 -15.181 1.00 94.19 173 ALA A O 1
ATOM 1251 N N . VAL A 1 174 ? 0.329 -3.237 -14.795 1.00 93.62 174 VAL A N 1
ATOM 1252 C CA . VAL A 1 174 ? -0.056 -3.187 -16.212 1.00 93.62 174 VAL A CA 1
ATOM 1253 C C . VAL A 1 174 ? 0.702 -2.069 -16.929 1.00 93.62 174 VAL A C 1
ATOM 1255 O O . VAL A 1 174 ? 1.316 -2.333 -17.956 1.00 93.62 174 VAL A O 1
ATOM 1258 N N . ALA A 1 175 ? 0.738 -0.856 -16.371 1.00 92.62 175 ALA A N 1
ATOM 1259 C CA . ALA A 1 175 ? 1.380 0.302 -16.990 1.00 92.62 175 ALA A CA 1
ATOM 1260 C C . ALA A 1 175 ? 2.868 0.068 -17.302 1.00 92.62 175 ALA A C 1
ATOM 1262 O O . ALA A 1 175 ? 3.302 0.276 -18.431 1.00 92.62 175 ALA A O 1
ATOM 1263 N N . VAL A 1 176 ? 3.652 -0.423 -16.338 1.00 90.44 176 VAL A N 1
ATOM 1264 C CA . VAL A 1 176 ? 5.101 -0.613 -16.544 1.00 90.44 176 VAL A CA 1
ATOM 1265 C C . VAL A 1 176 ? 5.452 -1.825 -17.410 1.00 90.44 176 VAL A C 1
ATOM 1267 O O . VAL A 1 176 ? 6.599 -1.951 -17.833 1.00 90.44 176 VAL A O 1
ATOM 1270 N N . ASN A 1 177 ? 4.488 -2.716 -17.668 1.00 89.50 177 ASN A N 1
ATOM 1271 C CA . ASN A 1 177 ? 4.658 -3.872 -18.552 1.00 89.50 177 ASN A CA 1
ATOM 1272 C C . ASN A 1 177 ? 4.037 -3.663 -19.944 1.00 89.50 177 ASN A C 1
ATOM 1274 O O . ASN A 1 177 ? 4.334 -4.436 -20.858 1.00 89.50 177 ASN A O 1
ATOM 1278 N N . ASP A 1 178 ? 3.199 -2.640 -20.126 1.00 89.25 178 ASP A N 1
ATOM 1279 C CA . ASP A 1 178 ? 2.638 -2.288 -21.425 1.00 89.25 178 ASP A CA 1
ATOM 1280 C C . ASP A 1 178 ? 3.677 -1.545 -22.269 1.00 89.25 178 ASP A C 1
ATOM 1282 O O . ASP A 1 178 ? 4.217 -0.511 -21.867 1.00 89.25 178 ASP A O 1
ATOM 1286 N N . LYS A 1 179 ? 3.977 -2.082 -23.451 1.00 84.69 179 LYS A N 1
ATOM 1287 C CA . LYS A 1 179 ? 4.967 -1.514 -24.370 1.00 84.69 179 LYS A CA 1
ATOM 1288 C C . LYS A 1 179 ? 4.372 -0.476 -25.315 1.00 84.69 179 LYS A C 1
ATOM 1290 O O . LYS A 1 179 ? 5.150 0.290 -25.874 1.00 84.69 179 LYS A O 1
ATOM 1295 N N . ASP A 1 180 ? 3.053 -0.450 -25.501 1.00 88.06 180 ASP A N 1
ATOM 1296 C CA . ASP A 1 180 ? 2.400 0.556 -26.337 1.00 88.06 180 ASP A CA 1
ATOM 1297 C C . ASP A 1 180 ? 2.165 1.842 -25.519 1.00 88.06 180 ASP A C 1
ATOM 1299 O O . ASP A 1 180 ? 1.423 1.826 -24.531 1.00 88.06 180 ASP A O 1
ATOM 1303 N N . PRO A 1 181 ? 2.777 2.979 -25.907 1.00 85.00 181 PRO A N 1
ATOM 1304 C CA . PRO A 1 181 ? 2.606 4.245 -25.200 1.00 85.00 181 PRO A CA 1
ATOM 1305 C C . PRO A 1 181 ? 1.154 4.727 -25.138 1.00 85.00 181 PRO A C 1
ATOM 1307 O O . PRO A 1 181 ? 0.793 5.424 -24.192 1.00 85.00 181 PRO A O 1
ATOM 1310 N N . SER A 1 182 ? 0.323 4.380 -26.127 1.00 89.00 182 SER A N 1
ATOM 1311 C CA . SER A 1 182 ? -1.061 4.863 -26.202 1.00 89.00 182 SER A CA 1
ATOM 1312 C C . SER A 1 182 ? -1.961 4.126 -25.214 1.00 89.00 182 SER A C 1
ATOM 1314 O O . SER A 1 182 ? -2.696 4.759 -24.455 1.00 89.00 182 SER A O 1
ATOM 1316 N N . SER A 1 183 ? -1.890 2.792 -25.183 1.00 90.94 183 SER A N 1
ATOM 1317 C CA . SER A 1 183 ? -2.674 1.987 -24.242 1.00 90.94 183 SER A CA 1
ATOM 1318 C C . SER A 1 183 ? -2.181 2.118 -22.805 1.00 90.94 183 SER A C 1
ATOM 1320 O O . SER A 1 183 ? -3.016 2.089 -21.902 1.00 90.94 183 SER A O 1
ATOM 1322 N N . ARG A 1 184 ? -0.879 2.374 -22.581 1.00 91.12 184 ARG A N 1
ATOM 1323 C CA . ARG A 1 184 ? -0.282 2.588 -21.247 1.0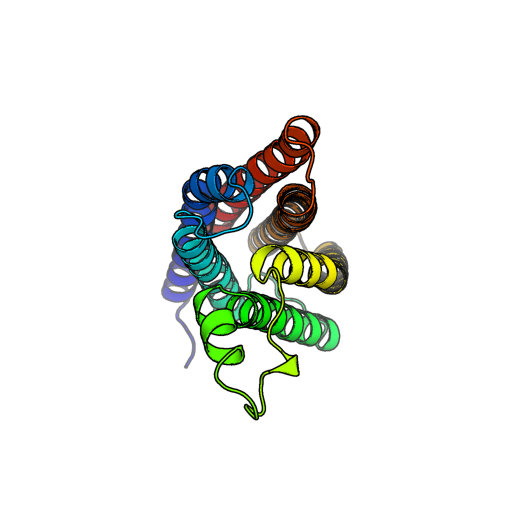0 91.12 184 ARG A CA 1
ATOM 1324 C C . ARG A 1 184 ? -0.929 3.736 -20.461 1.00 91.12 184 ARG A C 1
ATOM 1326 O O . ARG A 1 184 ? -0.984 3.688 -19.234 1.00 91.12 184 ARG A O 1
ATOM 1333 N N . GLN A 1 185 ? -1.464 4.750 -21.135 1.00 93.12 185 GLN A N 1
ATOM 1334 C CA . GLN A 1 185 ? -2.080 5.904 -20.469 1.00 93.12 185 GLN A CA 1
ATOM 1335 C C . GLN A 1 185 ? -3.338 5.538 -19.668 1.00 93.12 185 GLN A C 1
ATOM 1337 O O . GLN A 1 185 ? -3.613 6.134 -18.628 1.00 93.12 185 GLN A O 1
ATOM 1342 N N . VAL A 1 186 ? -4.081 4.513 -20.098 1.00 94.81 186 VAL A N 1
ATOM 1343 C CA . VAL A 1 186 ? -5.281 4.038 -19.390 1.00 94.81 186 VAL A CA 1
ATOM 1344 C C . VAL A 1 186 ? -4.949 3.492 -17.991 1.00 94.81 186 VAL A C 1
ATOM 1346 O O . VAL A 1 186 ? -5.507 4.004 -17.016 1.00 94.81 186 VAL A O 1
ATOM 1349 N N . PRO A 1 187 ? -4.055 2.495 -17.824 1.00 95.25 187 PRO A N 1
ATOM 1350 C CA . PRO A 1 187 ? -3.675 2.013 -16.503 1.00 95.25 187 PRO A CA 1
ATOM 1351 C C . PRO A 1 187 ? -2.948 3.076 -15.668 1.00 95.25 187 PRO A C 1
ATOM 1353 O O . PRO A 1 187 ? -3.148 3.100 -14.457 1.00 95.25 187 PRO A O 1
ATOM 1356 N N . ILE A 1 188 ? -2.185 3.997 -16.270 1.00 94.38 188 ILE A N 1
ATOM 1357 C CA . ILE A 1 188 ? -1.604 5.136 -15.534 1.00 94.38 188 ILE A CA 1
ATOM 1358 C C . ILE A 1 188 ? -2.708 6.021 -14.937 1.00 94.38 188 ILE A C 1
ATOM 1360 O O . ILE A 1 188 ? -2.664 6.337 -13.749 1.00 94.38 188 ILE A O 1
ATOM 1364 N N . GLY A 1 189 ? -3.742 6.353 -15.713 1.00 94.69 189 GLY A N 1
ATOM 1365 C CA . GLY A 1 189 ? -4.889 7.116 -15.218 1.00 94.69 189 GLY A CA 1
ATOM 1366 C C . GLY A 1 189 ? -5.645 6.400 -14.091 1.00 94.69 189 GLY A C 1
ATOM 1367 O O . GLY A 1 189 ? -5.995 7.021 -13.088 1.00 94.69 189 GLY A O 1
ATOM 1368 N N . ILE A 1 190 ? -5.854 5.083 -14.212 1.00 96.62 190 ILE A N 1
ATOM 1369 C CA . ILE A 1 190 ? -6.483 4.270 -13.154 1.00 96.62 190 ILE A CA 1
ATOM 1370 C C . ILE A 1 190 ? -5.629 4.277 -11.884 1.00 96.62 190 ILE A C 1
ATOM 1372 O O . ILE A 1 190 ? -6.167 4.443 -10.787 1.00 96.62 190 ILE A O 1
ATOM 1376 N N . MET A 1 191 ? -4.312 4.109 -12.022 1.00 95.56 191 MET A N 1
ATOM 1377 C CA . MET A 1 191 ? -3.372 4.172 -10.907 1.00 95.56 191 MET A CA 1
ATOM 1378 C C . MET A 1 191 ? -3.470 5.520 -10.189 1.00 95.56 191 MET A C 1
ATOM 1380 O O . MET A 1 191 ? -3.643 5.531 -8.970 1.00 95.56 191 MET A O 1
ATOM 1384 N N . ALA A 1 192 ? -3.431 6.625 -10.939 1.00 94.56 192 ALA A N 1
ATOM 1385 C CA . ALA A 1 192 ? -3.474 7.973 -10.384 1.00 94.56 192 ALA A CA 1
ATOM 1386 C C . ALA A 1 192 ? -4.763 8.238 -9.594 1.00 94.56 192 ALA A C 1
ATOM 1388 O O . ALA A 1 192 ? -4.746 8.569 -8.409 1.00 94.56 192 ALA A O 1
ATOM 1389 N N . LEU A 1 193 ? -5.919 7.965 -10.204 1.00 96.06 193 LEU A N 1
ATOM 1390 C CA . LEU A 1 193 ? -7.211 8.124 -9.530 1.00 96.06 193 LEU A CA 1
ATOM 1391 C C . LEU A 1 193 ? -7.333 7.245 -8.276 1.00 96.06 193 LEU A C 1
ATOM 1393 O O . LEU A 1 193 ? -7.913 7.664 -7.274 1.00 96.06 193 LEU A O 1
ATOM 1397 N N . SER A 1 194 ? -6.761 6.042 -8.313 1.00 96.06 194 SER A N 1
ATOM 1398 C CA . SER A 1 194 ? -6.773 5.119 -7.177 1.00 96.06 194 SER A CA 1
ATOM 1399 C C . SER A 1 194 ? -5.854 5.582 -6.042 1.00 96.06 194 SER A C 1
ATOM 1401 O O . SER A 1 194 ? -6.231 5.490 -4.874 1.00 96.06 194 SER A O 1
ATOM 1403 N N . ASN A 1 195 ? -4.677 6.128 -6.355 1.00 93.31 195 ASN A N 1
ATOM 1404 C CA . ASN A 1 195 ? -3.786 6.737 -5.364 1.00 93.31 195 ASN A CA 1
ATOM 1405 C C . ASN A 1 195 ? -4.409 7.983 -4.733 1.00 93.31 195 ASN A C 1
ATOM 1407 O O . ASN A 1 195 ? -4.318 8.153 -3.518 1.00 93.31 195 ASN A O 1
ATOM 1411 N N . LEU A 1 196 ? -5.083 8.818 -5.528 1.00 94.31 196 LEU A N 1
ATOM 1412 C CA . LEU A 1 196 ? -5.821 9.976 -5.031 1.00 94.31 196 LEU A CA 1
ATOM 1413 C C . LEU A 1 196 ? -6.944 9.558 -4.071 1.00 94.31 196 LEU A C 1
ATOM 1415 O O . LEU A 1 196 ? -7.083 10.137 -2.993 1.00 94.31 196 LEU A O 1
ATOM 1419 N N . ALA A 1 197 ? -7.716 8.527 -4.427 1.00 96.00 197 ALA A N 1
ATOM 1420 C CA . ALA A 1 197 ? -8.746 7.972 -3.552 1.00 96.00 197 ALA A CA 1
ATOM 1421 C C . ALA A 1 197 ? -8.144 7.416 -2.251 1.00 96.00 197 ALA A C 1
ATOM 1423 O O . ALA A 1 197 ? -8.629 7.744 -1.170 1.00 96.00 197 ALA A O 1
ATOM 1424 N N . CYS A 1 198 ? -7.055 6.643 -2.341 1.00 93.94 198 CYS A N 1
ATOM 1425 C CA . CYS A 1 198 ? -6.306 6.145 -1.185 1.00 93.94 198 CYS A CA 1
ATOM 1426 C C . CYS A 1 198 ? -5.861 7.297 -0.270 1.00 93.94 198 CYS A C 1
ATOM 1428 O O . CYS A 1 198 ? -6.133 7.284 0.928 1.00 93.94 198 CYS A O 1
ATOM 1430 N N . ALA A 1 199 ? -5.256 8.345 -0.835 1.00 93.38 199 ALA A N 1
ATOM 1431 C CA . ALA A 1 199 ? -4.808 9.510 -0.080 1.00 93.38 199 ALA A CA 1
ATOM 1432 C C . ALA A 1 199 ? -5.958 10.212 0.659 1.00 93.38 199 ALA A C 1
ATOM 1434 O O . ALA A 1 199 ? -5.833 10.529 1.843 1.00 93.38 199 ALA A O 1
ATOM 1435 N N . GLY A 1 200 ? -7.088 10.422 -0.024 1.00 92.75 200 GLY A N 1
ATOM 1436 C CA . GLY A 1 200 ? -8.282 11.017 0.574 1.00 92.75 200 GLY A CA 1
ATOM 1437 C C . GLY A 1 200 ? -8.878 10.158 1.690 1.00 92.75 200 GLY A C 1
ATOM 1438 O O . GLY A 1 200 ? -9.272 10.690 2.725 1.00 92.75 200 GLY A O 1
ATOM 1439 N N . LEU A 1 201 ? -8.899 8.835 1.516 1.00 94.19 201 LEU A N 1
ATOM 1440 C CA . LEU A 1 201 ? -9.400 7.896 2.522 1.00 94.19 201 LEU A CA 1
ATOM 1441 C C . LEU A 1 201 ? -8.479 7.821 3.745 1.00 94.19 201 LEU A C 1
ATOM 1443 O O . LEU A 1 201 ? -8.984 7.845 4.860 1.00 94.19 201 LEU A O 1
ATOM 1447 N N . GLN A 1 202 ? -7.155 7.832 3.564 1.00 91.94 202 GLN A N 1
ATOM 1448 C CA . GLN A 1 202 ? -6.194 7.928 4.673 1.00 91.94 202 GLN A CA 1
ATOM 1449 C C . GLN A 1 202 ? -6.370 9.228 5.472 1.00 91.94 202 GLN A C 1
ATOM 1451 O O . GLN A 1 202 ? -6.354 9.227 6.702 1.00 91.94 202 GLN A O 1
ATOM 1456 N N . ALA A 1 203 ? -6.588 10.350 4.779 1.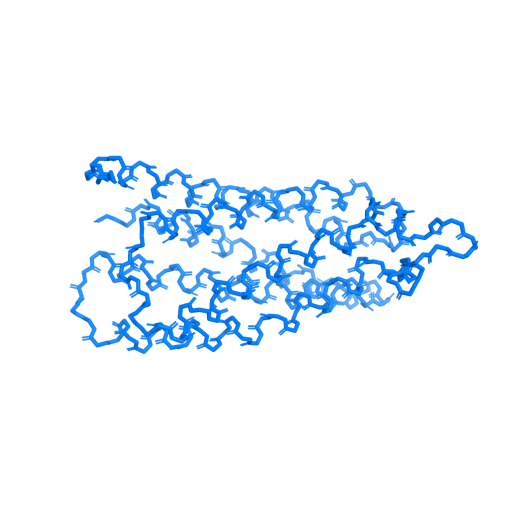00 90.94 203 ALA A N 1
ATOM 1457 C CA . ALA A 1 203 ? -6.880 11.621 5.434 1.00 90.94 203 ALA A CA 1
ATOM 1458 C C . ALA A 1 203 ? -8.225 11.587 6.182 1.00 90.94 203 ALA A C 1
ATOM 1460 O O . ALA A 1 203 ? -8.320 12.106 7.291 1.00 90.94 203 ALA A O 1
ATOM 1461 N N . ALA A 1 204 ? -9.254 10.961 5.604 1.00 90.38 204 ALA A N 1
ATOM 1462 C CA . ALA A 1 204 ? -10.550 10.796 6.255 1.00 90.38 204 ALA A CA 1
ATOM 1463 C C . ALA A 1 204 ? -10.445 9.911 7.504 1.00 90.38 204 ALA A C 1
ATOM 1465 O O . ALA A 1 204 ? -10.942 10.292 8.561 1.00 90.38 204 ALA A O 1
ATOM 1466 N N . GLU A 1 205 ? -9.756 8.775 7.406 1.00 87.44 205 GLU A N 1
ATOM 1467 C CA . GLU A 1 205 ? -9.497 7.861 8.519 1.00 87.44 205 GLU A CA 1
ATOM 1468 C C . GLU A 1 205 ? -8.817 8.580 9.685 1.00 87.44 205 GLU A C 1
ATOM 1470 O O . GLU A 1 205 ? -9.285 8.475 10.815 1.00 87.44 205 GLU A O 1
ATOM 1475 N N . ALA A 1 206 ? -7.802 9.405 9.408 1.00 85.88 206 ALA A N 1
ATOM 1476 C CA . ALA A 1 206 ? -7.116 10.196 10.426 1.00 85.88 206 ALA A CA 1
ATOM 1477 C C . ALA A 1 206 ? -8.041 11.166 11.189 1.00 85.88 206 ALA A C 1
ATOM 1479 O O . ALA A 1 206 ? -7.722 11.551 12.309 1.00 85.88 206 ALA A O 1
ATOM 1480 N N . ILE A 1 207 ? -9.162 11.595 10.606 1.00 87.31 207 ILE A N 1
ATOM 1481 C CA . ILE A 1 207 ? -10.065 12.592 11.206 1.00 87.31 207 ILE A CA 1
ATOM 1482 C C . ILE A 1 207 ? -11.266 11.925 11.894 1.00 87.31 207 ILE A C 1
ATOM 1484 O O . ILE A 1 207 ? -11.905 12.547 12.744 1.00 87.31 207 ILE A O 1
ATOM 1488 N N . ILE A 1 208 ? -11.568 10.667 11.561 1.00 81.25 208 ILE A N 1
ATOM 1489 C CA . ILE A 1 208 ? -12.616 9.891 12.227 1.00 81.25 208 ILE A CA 1
ATOM 1490 C C . ILE A 1 208 ? -12.136 9.541 13.645 1.00 81.25 208 ILE A C 1
ATOM 1492 O O . ILE A 1 208 ? -11.299 8.659 13.840 1.00 81.25 208 ILE A O 1
ATOM 1496 N N . ASP A 1 209 ? -12.687 10.242 14.638 1.00 56.47 209 ASP A N 1
ATOM 1497 C CA . ASP A 1 209 ? -12.514 9.982 16.075 1.00 56.47 209 ASP A CA 1
ATOM 1498 C C . ASP A 1 209 ? -13.857 9.724 16.761 1.00 56.47 209 ASP A C 1
ATOM 1500 O O . ASP A 1 209 ? -14.826 10.471 16.483 1.00 56.47 209 ASP A O 1
#